Protein AF-A0A2D6CZU5-F1 (afdb_monomer)

Secondary structure (DSSP, 8-state):
------------------------TT---PPPPEEEEEE-SEEETT---EEEEEEE---TT-EEEETTEEE--BS--SSEEEEEPPP--SEEEEEEEEETTTEE-SS-EEEEEEP-PPP-EEEEES-SS------TT-SS-------EEEEEESS-EEEEEEEEEEEE-TT-SSS--EEEPPEEEEEETTEEEEEESS---SSEEEEEEEEEEETTS-BPPPEEEEEEEPPPP--SEEEPPTT--HHHHHTSTTTTS-GGGHHHHHHHTTTSTT--SSSPPTT-EEE-----

Mean predicted aligned error: 14.48 Å

Sequence (292 aa):
MEDRSMLTTGRQLGLGALLTCAILVGAGCNPTPIVENMTPTQGTEDGGTSIQITGQKFKVGATVQFGGQSLTPTNVTKTSMSIVSPAGAVGSVQVTVENPKQKRAEKQMSFTYLDTTAPTVSSVSPSDGHVYAQGAGYEDAIATGLTQITAKFSEPLASATVAVSSASLPDAITGGYSGSVNGATTVSGDTVTFTASEVFASARSYTVSVEGVDVAGNRSAAKTTSFSVGTPKRLHRYVVQEGDTLQSIAARPDTYEDAEAWKKILLVNQDYNEINRDAPQAGLGLWLHWDE

Structure (mmCIF, N/CA/C/O backbone):
data_AF-A0A2D6CZU5-F1
#
_entry.id   AF-A0A2D6CZU5-F1
#
loop_
_atom_site.group_PDB
_atom_site.id
_atom_site.type_symbol
_atom_site.label_atom_id
_atom_site.label_alt_id
_atom_site.label_comp_id
_atom_site.label_asym_id
_atom_site.label_entity_id
_atom_site.label_seq_id
_atom_site.pdbx_PDB_ins_code
_atom_site.Cartn_x
_atom_site.Cartn_y
_atom_site.Cartn_z
_atom_site.occupancy
_atom_site.B_iso_or_equiv
_atom_site.auth_seq_id
_atom_site.auth_comp_id
_atom_site.auth_asym_id
_atom_site.auth_atom_id
_atom_site.pdbx_PDB_model_num
ATOM 1 N N . MET A 1 1 ? -86.325 6.145 30.824 1.00 39.22 1 MET A N 1
ATOM 2 C CA . MET A 1 1 ? -85.454 4.975 31.020 1.00 39.22 1 MET A CA 1
ATOM 3 C C . MET A 1 1 ? -84.178 5.302 30.298 1.00 39.22 1 MET A C 1
ATOM 5 O O . MET A 1 1 ? -84.214 5.362 29.082 1.00 39.22 1 MET A O 1
ATOM 9 N N . GLU A 1 2 ? -83.061 5.677 30.877 1.00 39.59 2 GLU A N 1
ATOM 10 C CA . GLU A 1 2 ? -82.478 5.924 32.203 1.00 39.59 2 GLU A CA 1
ATOM 11 C C . GLU A 1 2 ? -81.116 6.521 31.788 1.00 39.59 2 GLU A C 1
ATOM 13 O O . GLU A 1 2 ? -80.604 6.211 30.717 1.00 39.59 2 GLU A O 1
ATOM 18 N N . ASP A 1 3 ? -80.423 7.372 32.502 1.00 37.78 3 ASP A N 1
ATOM 19 C CA . ASP A 1 3 ? -80.740 8.293 33.559 1.00 37.78 3 ASP A CA 1
ATOM 20 C C . ASP A 1 3 ? -79.663 9.385 33.412 1.00 37.78 3 ASP A C 1
ATOM 22 O O . ASP A 1 3 ? -78.586 9.184 32.849 1.00 37.78 3 ASP A O 1
ATOM 26 N N . ARG A 1 4 ? -80.056 10.560 33.867 1.00 38.69 4 ARG A N 1
ATOM 27 C CA . ARG A 1 4 ? -79.315 11.747 34.296 1.00 38.69 4 ARG A CA 1
ATOM 28 C C . ARG A 1 4 ? -77.842 11.476 34.675 1.00 38.69 4 ARG A C 1
ATOM 30 O O . ARG A 1 4 ? -77.503 10.424 35.181 1.00 38.69 4 ARG A O 1
ATOM 37 N N . SER A 1 5 ? 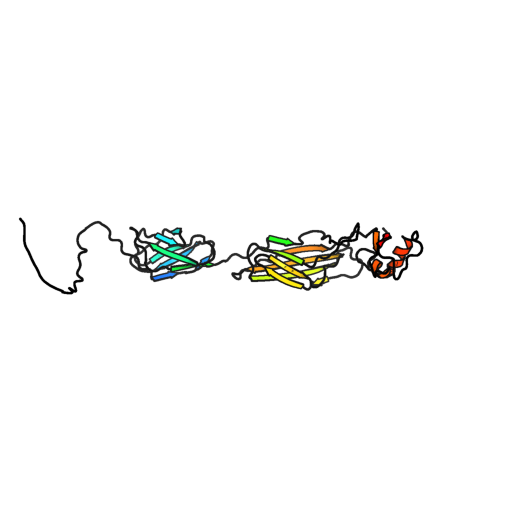-76.898 12.408 34.610 1.00 37.56 5 SER A N 1
ATOM 38 C CA . SER A 1 5 ? -76.964 13.864 34.642 1.00 37.56 5 SER A CA 1
ATOM 39 C C . SER A 1 5 ? -75.521 14.377 34.584 1.00 37.56 5 SER A C 1
ATOM 41 O O . SER A 1 5 ? -74.634 13.755 35.158 1.00 37.56 5 SER A O 1
ATOM 43 N N . MET A 1 6 ? -75.343 15.508 33.896 1.00 36.34 6 MET A N 1
ATOM 44 C CA . MET A 1 6 ? -74.744 16.772 34.371 1.00 36.34 6 MET A CA 1
ATOM 45 C C . MET A 1 6 ? -73.666 16.715 35.475 1.00 36.34 6 MET A C 1
ATOM 47 O O . MET A 1 6 ? -73.819 16.007 36.457 1.00 36.34 6 MET A O 1
ATOM 51 N N . LEU A 1 7 ? -72.632 17.553 35.532 1.00 34.12 7 LEU A N 1
ATOM 52 C CA . LEU A 1 7 ? -72.147 18.717 34.785 1.00 34.12 7 LEU A CA 1
ATOM 53 C C . LEU A 1 7 ? -70.779 19.056 35.438 1.00 34.12 7 LEU A C 1
ATOM 55 O O . LEU A 1 7 ? -70.558 18.716 36.598 1.00 34.12 7 LEU A O 1
ATOM 59 N N . THR A 1 8 ? -69.987 19.897 34.767 1.00 34.19 8 THR A N 1
ATOM 60 C CA . THR A 1 8 ? -69.228 21.005 35.399 1.00 34.19 8 THR A CA 1
ATOM 61 C C . THR A 1 8 ? -67.845 20.736 36.021 1.00 34.19 8 THR A C 1
ATOM 63 O O . THR A 1 8 ? -67.720 20.166 37.096 1.00 34.19 8 THR A O 1
ATOM 66 N N . THR A 1 9 ? -66.855 21.387 35.377 1.00 32.66 9 THR A N 1
ATOM 67 C CA . THR A 1 9 ? -65.691 22.095 35.970 1.00 32.66 9 THR A CA 1
ATOM 68 C C . THR A 1 9 ? -64.586 21.212 36.552 1.00 32.66 9 THR A C 1
ATOM 70 O O . THR A 1 9 ? -64.830 20.182 37.143 1.00 32.66 9 THR A O 1
ATOM 73 N N . GLY A 1 10 ? -63.299 21.515 36.461 1.00 32.22 10 GLY A N 1
ATOM 74 C CA . GLY A 1 10 ? -62.561 22.668 35.987 1.00 32.22 10 GLY A CA 1
ATOM 75 C C . GLY A 1 10 ? -61.082 22.407 36.280 1.00 32.22 10 GLY A C 1
ATOM 76 O O . GLY A 1 10 ? -60.712 21.586 37.112 1.00 32.22 10 GLY A O 1
ATOM 77 N N . ARG A 1 11 ? -60.248 23.108 35.531 1.00 47.38 11 ARG A N 1
ATOM 78 C CA . ARG A 1 11 ? -58.785 23.155 35.549 1.00 47.38 11 ARG A CA 1
ATOM 79 C C . ARG A 1 11 ? -58.171 23.202 36.964 1.00 47.38 11 ARG A C 1
ATOM 81 O O . ARG A 1 11 ? -58.418 24.160 37.688 1.00 47.38 11 ARG A O 1
ATOM 88 N N . GLN A 1 12 ? -57.251 22.288 37.287 1.00 32.03 12 GLN A N 1
ATOM 89 C CA . GLN A 1 12 ? -56.160 22.579 38.228 1.00 32.03 12 GLN A CA 1
ATOM 90 C C . GLN A 1 12 ? -54.911 21.734 37.936 1.00 32.03 12 GLN A C 1
ATOM 92 O O . GLN A 1 12 ? -54.931 20.508 37.959 1.00 32.03 12 GLN A O 1
ATOM 97 N N . LEU A 1 13 ? -53.818 22.441 37.639 1.00 42.91 13 LEU A N 1
ATOM 98 C CA . LEU A 1 13 ? -52.449 21.937 37.653 1.00 42.91 13 LEU A CA 1
ATOM 99 C C . LEU A 1 13 ? -52.103 21.516 39.088 1.00 42.91 13 LEU A C 1
ATOM 101 O O . LEU A 1 13 ? -52.065 22.361 39.979 1.00 42.91 13 LEU A O 1
ATOM 105 N N . GLY A 1 14 ? -51.849 20.225 39.296 1.00 32.62 14 GLY A N 1
ATOM 106 C CA . GLY A 1 14 ? -51.341 19.670 40.548 1.00 32.62 14 GLY A CA 1
ATOM 107 C C . GLY A 1 14 ? -49.882 19.262 40.397 1.00 32.62 14 GLY A C 1
ATOM 108 O O . GLY A 1 14 ? -49.573 18.211 39.843 1.00 32.62 14 GLY A O 1
ATOM 109 N N . LEU A 1 15 ? -48.991 20.117 40.889 1.00 43.50 15 LEU A N 1
ATOM 110 C CA . LEU A 1 15 ? -47.585 19.834 41.150 1.00 43.50 15 LEU A CA 1
ATOM 111 C C . LEU A 1 15 ? -47.519 18.707 42.203 1.00 43.50 15 LEU A C 1
ATOM 113 O O . LEU A 1 15 ? -47.914 18.915 43.346 1.00 43.50 15 LEU A O 1
ATOM 117 N N . GLY A 1 16 ? -47.080 17.507 41.818 1.00 31.22 16 GLY A N 1
ATOM 118 C CA . GLY A 1 16 ? -47.143 16.325 42.685 1.00 31.22 16 GLY A CA 1
ATOM 119 C C . GLY A 1 16 ? -46.117 15.257 42.327 1.00 31.22 16 GLY A C 1
ATOM 120 O O . GLY A 1 16 ? -46.466 14.108 42.082 1.00 31.22 16 GLY A O 1
ATOM 121 N N . ALA A 1 17 ? -44.839 15.632 42.283 1.00 47.88 17 ALA A N 1
ATOM 122 C CA . ALA A 1 17 ? -43.756 14.667 42.404 1.00 47.88 17 ALA A CA 1
ATOM 123 C C . ALA A 1 17 ? -43.746 14.133 43.843 1.00 47.88 17 ALA A C 1
ATOM 125 O O . ALA A 1 17 ? -43.273 14.825 44.735 1.00 47.88 17 ALA A O 1
ATOM 126 N N . LEU A 1 18 ? -44.271 12.928 44.078 1.00 37.78 18 LEU A N 1
ATOM 127 C CA . LEU A 1 18 ? -43.969 12.127 45.269 1.00 37.78 18 LEU A CA 1
ATOM 128 C C . LEU A 1 18 ? -44.327 10.654 45.023 1.00 37.78 18 LEU A C 1
ATOM 130 O O . LEU A 1 18 ? -45.461 10.214 45.150 1.00 37.78 18 LEU A O 1
ATOM 134 N N . LEU A 1 19 ? -43.287 9.909 44.652 1.00 50.25 19 LEU A N 1
ATOM 135 C CA . LEU A 1 19 ? -42.924 8.643 45.281 1.00 50.25 19 LEU A CA 1
ATOM 136 C C . LEU A 1 19 ? -44.039 7.590 45.451 1.00 50.25 19 LEU A C 1
ATOM 138 O O . LEU A 1 19 ? -44.598 7.415 46.527 1.00 50.25 19 LEU A O 1
ATOM 142 N N . THR A 1 20 ? -44.222 6.751 44.433 1.00 43.06 20 THR A N 1
ATOM 143 C CA . THR A 1 20 ? -44.680 5.365 44.630 1.00 43.06 20 THR A CA 1
ATOM 144 C C . THR A 1 20 ? -43.774 4.409 43.862 1.00 43.06 20 THR A C 1
ATOM 146 O O . THR A 1 20 ? -44.115 3.839 42.835 1.00 43.06 20 THR A O 1
ATOM 149 N N . CYS A 1 21 ? -42.565 4.231 44.388 1.00 43.16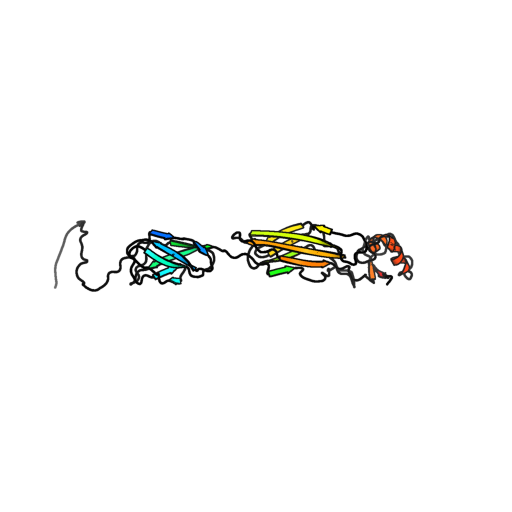 21 CYS A N 1
ATOM 150 C CA . CYS A 1 21 ? -41.808 3.005 44.163 1.00 43.16 21 CYS A CA 1
ATOM 151 C C . CYS A 1 21 ? -41.371 2.483 45.531 1.00 43.16 21 CYS A C 1
ATOM 153 O O . CYS A 1 21 ? -40.215 2.589 45.930 1.00 43.16 21 CYS A O 1
ATOM 155 N N . ALA A 1 22 ? -42.347 1.996 46.291 1.00 48.59 22 ALA A N 1
ATOM 156 C CA . ALA A 1 22 ? -42.106 1.217 47.488 1.00 48.59 22 ALA A CA 1
ATOM 157 C C . ALA A 1 22 ? -43.038 0.006 47.463 1.00 48.59 22 ALA A C 1
ATOM 159 O O . ALA A 1 22 ? -44.231 0.141 47.208 1.00 48.59 22 ALA A O 1
ATOM 160 N N . ILE A 1 23 ? -42.452 -1.144 47.802 1.00 49.91 23 ILE A N 1
ATOM 161 C CA . ILE A 1 23 ? -43.062 -2.466 47.995 1.00 49.91 23 ILE A CA 1
ATOM 162 C C . ILE A 1 23 ? -43.113 -3.344 46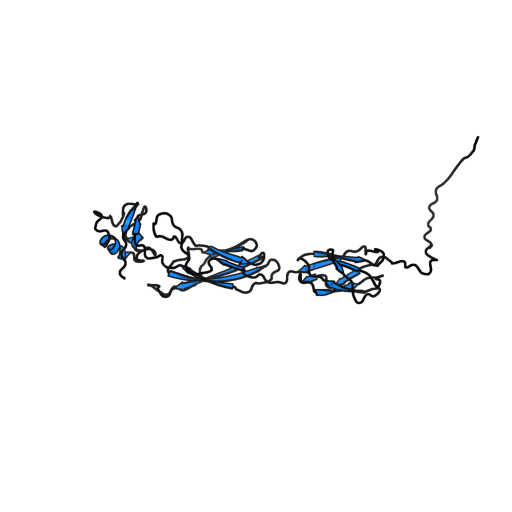.729 1.00 49.91 23 ILE A C 1
ATOM 164 O O . ILE A 1 23 ? -44.165 -3.693 46.209 1.00 49.91 23 ILE A O 1
ATOM 168 N N . LEU A 1 24 ? -41.932 -3.814 46.314 1.00 42.34 24 LEU A N 1
ATOM 169 C CA . LEU A 1 24 ? -41.748 -5.240 46.027 1.00 42.34 24 LEU A CA 1
ATOM 170 C C . LEU A 1 24 ? -40.345 -5.656 46.491 1.00 42.34 24 LEU A C 1
ATOM 172 O O . LEU A 1 24 ? -39.332 -5.386 45.844 1.00 42.34 24 LEU A O 1
ATOM 176 N N . VAL A 1 25 ? -40.283 -6.276 47.665 1.00 50.31 25 VAL A N 1
ATOM 177 C CA . VAL A 1 25 ? -39.074 -6.910 48.191 1.00 50.31 25 VAL A CA 1
ATOM 178 C C . VAL A 1 25 ? -38.788 -8.116 47.288 1.00 50.31 25 VAL A C 1
ATOM 180 O O . VAL A 1 25 ? -39.522 -9.095 47.330 1.00 50.31 25 VAL A O 1
ATOM 183 N N . GLY A 1 26 ? -37.778 -8.019 46.412 1.00 47.56 26 GLY A N 1
ATOM 184 C CA . GLY A 1 26 ? -37.255 -9.169 45.656 1.00 47.56 26 GLY A CA 1
ATOM 185 C C . GLY A 1 26 ? -37.239 -9.090 44.122 1.00 47.56 26 GLY A C 1
ATOM 186 O O . GLY A 1 26 ? -36.676 -9.988 43.504 1.00 47.56 26 GLY A O 1
ATOM 187 N N . ALA A 1 27 ? -37.760 -8.038 43.474 1.00 49.91 27 ALA A N 1
ATOM 188 C CA . ALA A 1 27 ? -37.693 -7.901 42.009 1.00 49.91 27 ALA A CA 1
ATOM 189 C C . ALA A 1 27 ? -36.836 -6.700 41.579 1.00 49.91 27 ALA A C 1
ATOM 191 O O . ALA A 1 27 ? -37.231 -5.542 41.678 1.00 49.91 27 ALA A O 1
ATOM 192 N N . GLY A 1 28 ? -35.637 -6.998 41.073 1.00 58.97 28 GLY A N 1
ATOM 193 C CA . GLY A 1 28 ? -34.620 -6.025 40.686 1.00 58.97 28 GLY A CA 1
ATOM 194 C C . GLY A 1 28 ? -35.071 -4.967 39.675 1.00 58.97 28 GLY A C 1
ATOM 195 O O . GLY A 1 28 ? -35.198 -5.250 38.480 1.00 58.97 28 GLY A O 1
ATOM 196 N N . CYS A 1 29 ? -35.209 -3.727 40.139 1.00 61.91 29 CYS A N 1
ATOM 197 C CA . CYS A 1 29 ? -35.132 -2.551 39.282 1.00 61.91 29 CYS A CA 1
ATOM 198 C C . CYS A 1 29 ? -33.673 -2.383 38.842 1.00 61.91 29 CYS A C 1
ATOM 200 O O . CYS A 1 29 ? -32.787 -2.144 39.668 1.00 61.91 29 CYS A O 1
ATOM 202 N N . ASN A 1 30 ? -33.412 -2.563 37.547 1.00 77.38 30 ASN A N 1
ATOM 203 C CA . ASN A 1 30 ? -32.112 -2.247 36.985 1.00 77.38 30 ASN A CA 1
ATOM 204 C C . ASN A 1 30 ? -32.136 -0.795 36.488 1.00 77.38 30 ASN A C 1
ATOM 206 O O . ASN A 1 30 ? -32.960 -0.487 35.623 1.00 77.38 30 ASN A O 1
ATOM 210 N N . PRO A 1 31 ? -31.327 0.119 37.049 1.00 89.56 31 PRO A N 1
ATOM 211 C CA . PRO A 1 31 ? -31.267 1.483 36.548 1.00 89.56 31 PRO A CA 1
ATOM 212 C C . PRO A 1 31 ? -30.626 1.542 35.158 1.00 89.56 31 PRO A C 1
ATOM 214 O O . PRO A 1 31 ? -29.758 0.732 34.823 1.00 89.56 31 PRO A O 1
ATOM 217 N N . THR A 1 32 ? -31.000 2.560 34.385 1.00 93.38 32 THR A N 1
ATOM 218 C CA . THR A 1 32 ? -30.254 2.953 33.186 1.00 93.38 32 THR A CA 1
ATOM 219 C C . THR A 1 32 ? -28.818 3.325 33.581 1.00 93.38 32 THR A C 1
ATOM 221 O O . THR A 1 32 ? -28.646 4.138 34.501 1.00 93.38 32 THR A O 1
ATOM 224 N N . PRO A 1 33 ? -27.791 2.719 32.958 1.00 96.19 33 PRO A N 1
ATOM 225 C CA . PRO A 1 33 ? -26.403 3.068 33.215 1.00 96.19 33 PRO A CA 1
ATOM 226 C C . PRO A 1 33 ? -26.104 4.462 32.658 1.00 96.19 33 PRO A C 1
ATOM 228 O O . PRO A 1 33 ? -26.622 4.848 31.611 1.00 96.19 33 PRO A O 1
ATOM 231 N N . ILE A 1 34 ? -25.255 5.212 33.356 1.00 96.25 34 ILE A N 1
ATOM 232 C CA . ILE A 1 34 ? -24.749 6.507 32.894 1.00 96.25 34 ILE A CA 1
ATOM 233 C C . ILE A 1 34 ? -23.293 6.296 32.527 1.00 96.25 34 ILE A C 1
ATOM 235 O O . ILE A 1 34 ? -22.525 5.789 33.339 1.00 96.25 34 ILE A O 1
ATOM 239 N N . VAL A 1 35 ? -22.923 6.670 31.310 1.00 97.31 35 VAL A N 1
ATOM 240 C CA . VAL A 1 35 ? -21.552 6.558 30.824 1.00 97.31 35 VAL A CA 1
ATOM 241 C C . VAL A 1 35 ? -20.952 7.951 30.745 1.00 97.31 35 VAL A C 1
ATOM 243 O O . VAL A 1 35 ? -21.561 8.859 30.182 1.00 97.31 35 VAL A O 1
ATOM 246 N N . GLU A 1 36 ? -19.766 8.124 31.313 1.00 97.06 36 GLU A N 1
ATOM 247 C CA . GLU A 1 36 ? -19.085 9.416 31.372 1.00 97.06 36 GLU A CA 1
ATOM 248 C C . GLU A 1 36 ? -17.904 9.435 30.408 1.00 97.06 36 GLU A C 1
ATOM 250 O O . GLU A 1 36 ? -17.845 10.317 29.545 1.00 97.06 36 GLU A O 1
ATOM 255 N N . ASN A 1 37 ? -17.025 8.432 30.498 1.00 97.56 37 ASN A N 1
ATOM 256 C CA . ASN A 1 37 ? -15.792 8.376 29.724 1.00 97.56 37 ASN A CA 1
ATOM 257 C C . ASN A 1 37 ? -15.391 6.943 29.329 1.00 97.56 37 ASN A C 1
ATOM 259 O O . ASN A 1 37 ? -15.805 5.968 29.959 1.00 97.56 37 ASN A O 1
ATOM 263 N N . MET A 1 38 ? -14.551 6.842 28.298 1.00 98.25 38 MET A N 1
ATOM 264 C CA . MET A 1 38 ? -13.903 5.615 27.842 1.00 98.25 38 MET A CA 1
ATOM 265 C C . MET A 1 38 ? -12.462 5.921 27.460 1.00 98.25 38 MET A C 1
ATOM 267 O O . MET A 1 38 ? -12.223 6.837 26.679 1.00 98.25 38 MET A O 1
ATOM 271 N N . THR A 1 39 ? -11.517 5.153 27.996 1.00 97.81 39 THR A N 1
ATOM 272 C CA . THR A 1 39 ? -10.093 5.358 27.724 1.00 97.81 39 THR A CA 1
ATOM 273 C C . THR A 1 39 ? -9.375 4.014 27.565 1.00 97.81 39 THR A C 1
ATOM 275 O O . THR A 1 39 ? -9.546 3.150 28.429 1.00 97.81 39 THR A O 1
ATOM 278 N N . PRO A 1 40 ? -8.542 3.835 26.523 1.00 98.12 40 PRO A N 1
ATOM 279 C CA . PRO A 1 40 ? -8.376 4.726 25.367 1.00 98.12 40 PRO A CA 1
ATOM 280 C C . PRO A 1 40 ? -9.615 4.730 24.447 1.00 98.12 40 PRO A C 1
ATOM 282 O O . PRO A 1 40 ? -10.444 3.823 24.497 1.00 98.12 40 PRO A O 1
ATOM 285 N N . THR A 1 41 ? -9.743 5.758 23.601 1.00 98.12 41 THR A N 1
ATOM 286 C CA . THR A 1 41 ? -10.799 5.869 22.568 1.00 98.12 41 THR A CA 1
ATOM 287 C C . THR A 1 41 ? -10.344 5.384 21.190 1.00 98.12 41 THR A C 1
ATOM 289 O O . THR A 1 41 ? -11.050 5.569 20.202 1.00 98.12 41 THR A O 1
ATOM 292 N N . GLN A 1 42 ? -9.153 4.801 21.104 1.00 97.75 42 GLN A N 1
ATOM 293 C CA . GLN A 1 42 ? -8.576 4.281 19.872 1.00 97.75 42 GLN A CA 1
ATOM 294 C C . GLN A 1 42 ? -7.661 3.095 20.172 1.00 97.75 42 GLN A C 1
ATOM 296 O O . GLN A 1 42 ? -7.168 2.963 21.296 1.00 97.75 42 GLN A O 1
ATOM 301 N N . GLY A 1 43 ? -7.425 2.265 19.164 1.00 97.06 43 GLY A N 1
ATOM 302 C CA . GLY A 1 43 ? -6.542 1.107 19.237 1.00 97.06 43 GLY A CA 1
ATOM 303 C C . GLY A 1 43 ? -6.379 0.444 17.876 1.00 97.06 43 GLY A C 1
ATOM 304 O O . GLY A 1 43 ? -6.924 0.932 16.890 1.00 97.06 43 GLY A O 1
ATOM 305 N N . THR A 1 44 ? -5.617 -0.641 17.828 1.00 96.62 44 THR A N 1
ATOM 306 C CA . THR A 1 44 ? -5.307 -1.360 16.585 1.00 96.62 44 THR A CA 1
ATOM 307 C C . THR A 1 44 ? -6.531 -2.101 16.053 1.00 96.62 44 THR A C 1
ATOM 309 O O . THR A 1 44 ? -7.340 -2.622 16.827 1.00 96.62 44 THR A O 1
ATOM 312 N N . GLU A 1 45 ? -6.655 -2.157 14.733 1.00 95.75 45 GLU A N 1
ATOM 313 C CA . GLU A 1 45 ? -7.589 -2.970 13.949 1.00 95.75 45 GLU A CA 1
ATOM 314 C C . GLU A 1 45 ? -7.571 -4.464 14.329 1.00 95.75 45 GLU A C 1
ATOM 316 O O . GLU A 1 45 ? -8.619 -5.113 14.357 1.00 95.75 45 GLU A O 1
ATOM 321 N N . ASP A 1 46 ? -6.419 -4.986 14.763 1.00 95.56 46 ASP A N 1
ATOM 322 C CA . ASP A 1 46 ? -6.272 -6.355 15.286 1.00 95.56 46 ASP A CA 1
ATOM 323 C C . ASP A 1 46 ? -7.011 -6.590 16.621 1.00 95.56 46 ASP A C 1
ATOM 325 O O . ASP A 1 46 ? -7.209 -7.730 17.057 1.00 95.56 46 ASP A O 1
ATOM 329 N N . GLY A 1 47 ? -7.455 -5.522 17.288 1.00 96.31 47 GLY A N 1
ATOM 330 C CA . GLY A 1 47 ? -8.101 -5.585 18.591 1.00 96.31 47 GLY A CA 1
ATOM 331 C C . GLY A 1 47 ? -7.115 -5.803 19.741 1.00 96.31 47 GLY A C 1
ATOM 332 O O . GLY A 1 47 ? -5.943 -5.455 19.679 1.00 96.31 47 GLY A O 1
ATOM 333 N N . GLY A 1 48 ? -7.609 -6.318 20.869 1.00 97.25 48 GLY A N 1
ATOM 334 C CA . GLY A 1 48 ? -6.784 -6.555 22.061 1.00 97.25 48 GLY A CA 1
ATOM 335 C C . GLY A 1 48 ? -6.516 -5.320 22.934 1.00 97.25 48 GLY A C 1
ATOM 336 O O . GLY A 1 48 ? -5.939 -5.448 24.014 1.00 97.25 48 GLY A O 1
ATOM 337 N N . THR A 1 49 ? -6.982 -4.133 22.539 1.00 98.00 49 THR A N 1
ATOM 338 C CA . THR A 1 49 ? -6.866 -2.910 23.346 1.00 98.00 49 THR A CA 1
ATOM 339 C C . THR A 1 49 ? -7.690 -3.034 24.630 1.00 98.00 49 THR A C 1
ATOM 341 O O . THR A 1 49 ? -8.910 -3.206 24.587 1.00 98.00 49 THR A O 1
ATOM 344 N N . SER A 1 50 ? -7.026 -2.932 25.785 1.00 98.12 50 SER A N 1
ATOM 345 C CA . SER A 1 50 ? -7.683 -2.888 27.096 1.00 98.12 50 SER A CA 1
ATOM 346 C C . SER A 1 50 ? -8.286 -1.506 27.328 1.00 98.12 50 SER A C 1
ATOM 348 O O . SER A 1 50 ? -7.571 -0.504 27.346 1.00 98.12 50 SER A O 1
ATOM 350 N N . ILE A 1 51 ? -9.606 -1.453 27.491 1.00 98.56 51 ILE A N 1
ATOM 351 C CA . ILE A 1 51 ? -10.387 -0.221 27.578 1.00 98.56 51 ILE A CA 1
ATOM 352 C C . ILE A 1 51 ? -11.094 -0.167 28.927 1.00 98.56 51 ILE A C 1
ATOM 354 O O . ILE A 1 51 ? -11.785 -1.106 29.329 1.00 98.56 51 ILE A O 1
ATOM 358 N N . GLN A 1 52 ? -10.972 0.968 29.611 1.00 98.38 52 GLN A N 1
ATOM 359 C CA . GLN A 1 52 ? -11.724 1.270 30.819 1.00 98.38 52 GLN A CA 1
ATOM 360 C C . GLN A 1 52 ? -12.879 2.215 30.500 1.00 98.38 52 GLN A C 1
ATOM 362 O O . GLN A 1 52 ? -12.679 3.298 29.951 1.00 98.38 52 GLN A O 1
ATOM 367 N N . ILE A 1 53 ? -14.088 1.819 30.893 1.00 98.38 53 ILE A N 1
ATOM 368 C CA . ILE A 1 53 ? -15.283 2.660 30.831 1.00 98.38 53 ILE A CA 1
ATOM 369 C C . ILE A 1 53 ? -15.610 3.114 32.250 1.00 98.38 53 ILE A C 1
ATOM 371 O O . ILE A 1 53 ? -15.685 2.291 33.169 1.00 98.38 53 ILE A O 1
ATOM 375 N N . THR A 1 54 ? -15.822 4.415 32.433 1.00 98.38 54 THR A N 1
ATOM 376 C CA . THR A 1 54 ? -16.238 5.006 33.708 1.00 98.38 54 THR A CA 1
ATOM 377 C C . THR A 1 54 ? -17.610 5.656 33.599 1.00 98.38 54 THR A C 1
ATOM 379 O O . THR A 1 54 ? -18.047 6.107 32.535 1.00 98.38 54 THR A O 1
ATOM 382 N N . GLY A 1 55 ? -18.321 5.673 34.721 1.00 97.31 55 GLY A N 1
ATOM 383 C CA . GLY A 1 55 ? -19.652 6.247 34.797 1.00 97.31 55 GLY A CA 1
ATOM 384 C C . GLY A 1 55 ? -20.353 5.899 36.099 1.00 97.31 55 GLY A C 1
ATOM 385 O O . GLY A 1 55 ? -19.738 5.854 37.162 1.00 97.31 55 GLY A O 1
ATOM 386 N N . GLN A 1 56 ? -21.657 5.651 36.025 1.00 96.56 56 GLN A N 1
ATOM 387 C CA . GLN A 1 56 ? -22.493 5.393 37.190 1.00 96.56 56 GLN A CA 1
ATOM 388 C C . GLN A 1 56 ? -23.539 4.316 36.909 1.00 96.56 56 GLN A C 1
ATOM 390 O O . GLN A 1 56 ? -24.008 4.125 35.786 1.00 96.56 56 GLN A O 1
ATOM 395 N N . LYS A 1 57 ? -23.990 3.671 37.990 1.00 95.50 57 LYS A N 1
ATOM 396 C CA . LYS A 1 57 ? -25.103 2.708 38.001 1.00 95.50 57 LYS A CA 1
ATOM 397 C C . LYS A 1 57 ? -24.861 1.458 37.145 1.00 95.50 57 LYS A C 1
ATOM 399 O O . LYS A 1 57 ? -25.819 0.774 36.790 1.00 95.50 57 LYS A O 1
ATOM 404 N N . PHE A 1 58 ? -23.608 1.112 36.870 1.00 96.25 58 PHE A N 1
ATOM 405 C CA . PHE A 1 58 ? -23.262 -0.159 36.236 1.00 96.25 58 PHE A CA 1
ATOM 406 C C . PHE A 1 58 ? -23.624 -1.344 37.141 1.00 96.25 58 PHE A C 1
ATOM 408 O O . PHE A 1 58 ? -23.594 -1.248 38.376 1.00 96.25 58 PHE A O 1
ATOM 415 N N . LYS A 1 59 ? -24.014 -2.463 36.525 1.00 95.19 59 LYS A N 1
ATOM 416 C CA . LYS A 1 59 ? -24.386 -3.699 37.221 1.00 95.19 59 LYS A CA 1
ATOM 417 C C . LYS A 1 59 ? -23.579 -4.882 36.719 1.00 95.19 59 LYS A C 1
ATOM 419 O O . LYS A 1 59 ? -23.283 -4.982 35.536 1.00 95.19 59 LYS A O 1
ATOM 424 N N . VAL A 1 60 ? -23.307 -5.821 37.622 1.00 93.50 60 VAL A N 1
ATOM 425 C CA . VAL A 1 60 ? -22.802 -7.149 37.252 1.00 93.50 60 VAL A CA 1
ATOM 426 C C . VAL A 1 60 ? -23.769 -7.785 36.246 1.00 93.50 60 VAL A C 1
ATOM 428 O O . VAL A 1 60 ? -24.986 -7.710 36.427 1.00 93.50 60 VAL A O 1
ATOM 431 N N . GLY A 1 61 ? -23.220 -8.365 35.178 1.00 92.88 61 GLY A N 1
ATOM 432 C CA . GLY A 1 61 ? -23.988 -8.866 34.035 1.00 92.88 61 GLY A CA 1
ATOM 433 C C . GLY A 1 61 ? -24.339 -7.804 32.987 1.00 92.88 61 GLY A C 1
ATOM 434 O O . GLY A 1 61 ? -25.120 -8.098 32.087 1.00 92.88 61 GLY A O 1
ATOM 435 N N . ALA A 1 62 ? -23.812 -6.578 33.097 1.00 95.75 62 ALA A N 1
ATOM 436 C CA . ALA A 1 62 ? -23.851 -5.617 31.998 1.00 95.75 62 ALA A CA 1
ATOM 437 C C . ALA A 1 62 ? -23.113 -6.158 30.767 1.00 95.75 62 ALA A C 1
ATOM 439 O O . ALA A 1 62 ? -22.151 -6.913 30.896 1.00 95.75 62 ALA A O 1
ATOM 440 N N . THR A 1 63 ? -23.550 -5.735 29.589 1.00 97.31 63 THR A N 1
ATOM 441 C CA . THR A 1 63 ? -22.909 -6.001 28.303 1.00 97.31 63 THR A CA 1
ATOM 442 C C . THR A 1 63 ? -22.495 -4.687 27.653 1.00 97.31 63 THR A C 1
ATOM 444 O O . THR A 1 63 ? -23.037 -3.617 27.951 1.00 97.31 63 THR A O 1
ATOM 447 N N . VAL A 1 64 ? -21.508 -4.751 26.764 1.00 97.75 64 VAL A N 1
ATOM 448 C CA . VAL A 1 64 ? -21.108 -3.611 25.937 1.00 97.75 64 VAL A CA 1
ATOM 449 C C . VAL A 1 64 ? -21.309 -3.977 24.480 1.00 97.75 64 VAL A C 1
ATOM 451 O O . VAL A 1 64 ? -20.696 -4.913 23.983 1.00 97.75 64 VAL A O 1
ATOM 454 N N . GLN A 1 65 ? -22.156 -3.220 23.791 1.00 97.31 65 GLN A N 1
ATOM 455 C CA . GLN A 1 65 ? -22.289 -3.311 22.344 1.00 97.31 65 GLN A CA 1
ATOM 456 C C . GLN A 1 65 ? -21.187 -2.465 21.709 1.00 97.31 65 GLN A C 1
ATOM 458 O O . GLN A 1 65 ? -21.174 -1.250 21.893 1.00 97.31 65 GLN A O 1
ATOM 463 N N . PHE A 1 66 ? -20.277 -3.107 20.986 1.00 97.75 66 PHE A N 1
ATOM 464 C CA . PHE A 1 66 ? -19.072 -2.530 20.403 1.00 97.75 66 PHE A CA 1
ATOM 465 C C . PHE A 1 66 ? -19.074 -2.784 18.894 1.00 97.75 66 PHE A C 1
ATOM 467 O O . PHE A 1 66 ? -18.833 -3.904 18.449 1.00 97.75 66 PHE A O 1
ATOM 474 N N . GLY A 1 67 ? -19.439 -1.779 18.096 1.00 94.44 67 GLY A N 1
ATOM 475 C CA . GLY A 1 67 ? -19.518 -1.922 16.636 1.00 94.44 67 GLY A CA 1
ATOM 476 C C . GLY A 1 67 ? -20.453 -3.043 16.161 1.00 94.44 67 GLY A C 1
ATOM 477 O O . GLY A 1 67 ? -20.213 -3.642 15.122 1.00 94.44 67 GLY A O 1
ATOM 478 N N . GLY A 1 68 ? -21.489 -3.368 16.942 1.00 92.12 68 GLY A N 1
ATOM 479 C CA . GLY A 1 68 ? -22.405 -4.484 16.675 1.00 92.12 68 GLY A CA 1
ATOM 480 C C . GLY A 1 68 ? -22.042 -5.802 17.372 1.00 92.12 68 GLY A C 1
ATOM 481 O O . GLY A 1 68 ? -22.910 -6.664 17.495 1.00 92.12 68 GLY A O 1
ATOM 482 N N . GLN A 1 69 ? -20.827 -5.947 17.910 1.00 96.12 69 GLN A N 1
ATOM 483 C CA . GLN A 1 69 ? -20.437 -7.109 18.714 1.00 96.12 69 GLN A CA 1
ATOM 484 C C . GLN A 1 69 ? -20.820 -6.922 20.186 1.00 96.12 69 GLN A C 1
ATOM 486 O O . GLN A 1 69 ? -20.665 -5.835 20.737 1.00 96.12 69 GLN A O 1
ATOM 491 N N . SER A 1 70 ? -21.325 -7.970 20.841 1.00 96.81 70 SER A N 1
ATOM 492 C CA . SER A 1 70 ? -21.635 -7.932 22.276 1.00 96.81 70 SER A CA 1
ATOM 493 C C . SER A 1 70 ? -20.448 -8.445 23.085 1.00 96.81 70 SER A C 1
ATOM 495 O O . SER A 1 70 ? -20.044 -9.597 22.939 1.00 96.81 70 SER A O 1
ATOM 497 N N . LEU A 1 71 ? -19.890 -7.593 23.939 1.00 97.75 71 LEU A N 1
ATOM 498 C CA . LEU A 1 71 ? -18.765 -7.907 24.811 1.00 97.75 71 LEU A CA 1
ATOM 499 C C . LEU A 1 71 ? -19.243 -8.090 26.250 1.00 97.75 71 LEU A C 1
ATOM 501 O O . LEU A 1 71 ? -20.115 -7.358 26.728 1.00 97.75 71 LEU A O 1
ATOM 505 N N . THR A 1 72 ? -18.618 -9.034 26.954 1.00 97.56 72 THR A N 1
ATOM 506 C CA . THR A 1 72 ? -18.796 -9.217 28.400 1.00 97.56 72 THR A CA 1
ATOM 507 C C . THR A 1 72 ? -17.680 -8.473 29.136 1.00 97.56 72 THR A C 1
ATOM 509 O O . THR A 1 72 ? -16.522 -8.880 29.031 1.00 97.56 72 THR A O 1
ATOM 512 N N . PRO A 1 73 ? -17.982 -7.390 29.870 1.00 97.25 73 PRO A N 1
ATOM 513 C CA . PRO A 1 73 ? -16.979 -6.641 30.608 1.00 97.25 73 PRO A CA 1
ATOM 514 C C . PRO A 1 73 ? -16.450 -7.417 31.813 1.00 97.25 73 PRO A C 1
ATOM 516 O O . PRO A 1 73 ? -17.167 -8.180 32.463 1.00 97.25 73 PRO A O 1
ATOM 519 N N . THR A 1 74 ? -15.196 -7.160 32.155 1.00 97.38 74 THR A N 1
ATOM 520 C CA . THR A 1 74 ? -14.535 -7.635 33.370 1.00 97.38 74 THR A CA 1
ATOM 521 C C . THR A 1 74 ? -14.459 -6.509 34.405 1.00 97.38 74 THR A C 1
ATOM 523 O O . THR A 1 74 ? -14.717 -5.341 34.103 1.00 97.38 74 THR A O 1
ATOM 526 N N . ASN A 1 75 ? -14.148 -6.854 35.659 1.00 95.75 75 ASN A N 1
ATOM 527 C CA . ASN A 1 75 ? -13.965 -5.889 36.756 1.00 95.75 75 ASN A CA 1
ATOM 528 C C . ASN A 1 75 ? -15.136 -4.900 36.936 1.00 95.75 75 ASN A C 1
ATOM 530 O O . ASN A 1 75 ? -14.937 -3.724 37.236 1.00 95.75 75 ASN A O 1
ATOM 534 N N . VAL A 1 76 ? -16.374 -5.370 36.741 1.00 97.25 76 VAL A N 1
ATOM 535 C CA . VAL A 1 76 ? -17.564 -4.513 36.798 1.00 97.25 76 VAL A CA 1
ATOM 536 C C . VAL A 1 76 ? -17.848 -4.075 38.233 1.00 97.25 76 VAL A C 1
ATOM 538 O O . VAL A 1 76 ? -18.250 -4.864 39.088 1.00 97.25 76 VAL A O 1
ATOM 541 N N . THR A 1 77 ? -17.702 -2.780 38.475 1.00 97.00 77 THR A N 1
ATOM 542 C CA . THR A 1 77 ? -18.134 -2.079 39.687 1.00 97.00 77 THR A CA 1
ATOM 543 C C . THR A 1 77 ? -19.310 -1.161 39.352 1.00 97.00 77 THR A C 1
ATOM 545 O O . THR A 1 77 ? -19.759 -1.111 38.214 1.00 97.00 77 THR A O 1
ATOM 548 N N . LYS A 1 78 ? -19.833 -0.401 40.323 1.00 96.06 78 LYS A N 1
ATOM 549 C CA . LYS A 1 78 ? -20.918 0.566 40.059 1.00 96.06 78 LYS A CA 1
ATOM 550 C C . LYS A 1 78 ? -20.486 1.746 39.181 1.00 96.06 78 LYS A C 1
ATOM 552 O O . LYS A 1 78 ? -21.366 2.421 38.644 1.00 96.06 78 LYS A O 1
ATOM 557 N N . THR A 1 79 ? -19.184 2.013 39.092 1.00 97.56 79 THR A N 1
ATOM 558 C CA . THR A 1 79 ? -18.628 3.223 38.468 1.00 97.56 79 THR A CA 1
ATOM 559 C C . THR A 1 79 ? -17.568 2.949 37.406 1.00 97.56 79 THR A C 1
ATOM 561 O O . THR A 1 79 ? -17.139 3.871 36.718 1.00 97.56 79 THR A O 1
ATOM 564 N N . SER A 1 80 ? -17.142 1.697 37.244 1.00 97.88 80 SER A N 1
ATOM 565 C CA . SER A 1 80 ? -16.150 1.312 36.246 1.00 97.88 80 SER A CA 1
ATOM 566 C C . SER A 1 80 ? -16.366 -0.115 35.756 1.00 97.88 80 SER A C 1
ATOM 568 O O . SER A 1 80 ? -16.850 -0.963 36.505 1.00 97.88 80 SER A O 1
ATOM 570 N N . MET A 1 81 ? -15.991 -0.368 34.509 1.00 98.38 81 MET A N 1
ATOM 571 C CA . MET A 1 81 ? -15.835 -1.700 33.936 1.00 98.38 81 MET A CA 1
ATOM 572 C C . MET A 1 81 ? -14.677 -1.703 32.940 1.00 98.38 81 MET A C 1
ATOM 574 O O . MET A 1 81 ? -14.328 -0.658 32.384 1.00 98.38 81 MET A O 1
ATOM 578 N N . SER A 1 82 ? -14.109 -2.879 32.702 1.00 98.31 82 SER A N 1
ATOM 579 C CA . SER A 1 82 ? -13.054 -3.095 31.716 1.00 98.31 82 SER A CA 1
ATOM 580 C C . SER A 1 82 ? -13.579 -3.945 30.567 1.00 98.31 82 SER A C 1
ATOM 582 O O . SER A 1 82 ? -14.312 -4.905 30.784 1.00 98.31 82 SER A O 1
ATOM 584 N N . ILE A 1 83 ? -13.191 -3.615 29.345 1.00 98.31 83 ILE A N 1
ATOM 585 C CA . ILE A 1 83 ? -13.422 -4.442 28.159 1.00 98.31 83 ILE A CA 1
ATOM 586 C C . ILE A 1 83 ? -12.113 -4.583 27.388 1.00 98.31 83 ILE A C 1
ATOM 588 O O . ILE A 1 83 ? -11.182 -3.805 27.579 1.00 98.31 83 ILE A O 1
ATOM 592 N N . VAL A 1 84 ? -12.063 -5.566 26.500 1.00 98.44 84 VAL A N 1
ATOM 593 C CA . VAL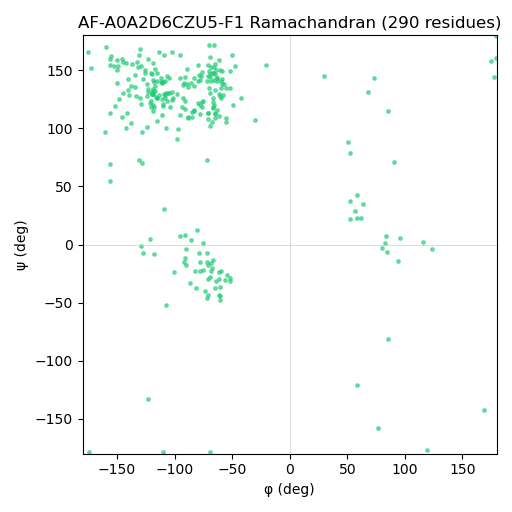 A 1 84 ? -11.003 -5.693 25.502 1.00 98.44 84 VAL A CA 1
ATOM 594 C C . VAL A 1 84 ? -11.661 -5.528 24.141 1.00 98.44 84 VAL A C 1
ATOM 596 O O . VAL A 1 84 ? -12.651 -6.207 23.864 1.00 98.44 84 VAL A O 1
ATOM 599 N N . SER A 1 85 ? -11.165 -4.599 23.323 1.00 98.00 85 SER A N 1
ATOM 600 C CA . SER A 1 85 ? -11.682 -4.407 21.965 1.00 98.00 85 SER A CA 1
ATOM 601 C C . SER A 1 85 ? -11.520 -5.698 21.152 1.00 98.00 85 SER A C 1
ATOM 603 O O . SER A 1 85 ? -10.426 -6.273 21.169 1.00 98.00 85 SER A O 1
ATOM 605 N N . PRO A 1 86 ? -12.536 -6.142 20.401 1.00 97.25 86 PRO A N 1
ATOM 606 C CA . PRO A 1 86 ? -12.361 -7.206 19.420 1.00 97.25 86 PRO A CA 1
ATOM 607 C C . PRO A 1 86 ? -11.529 -6.704 18.231 1.00 97.25 86 PRO A C 1
ATOM 609 O O . PRO A 1 86 ? -11.285 -5.502 18.119 1.00 97.25 86 PRO A O 1
ATOM 612 N N . ALA A 1 87 ? -11.132 -7.605 17.333 1.00 96.75 87 ALA A N 1
ATOM 613 C CA . ALA A 1 87 ? -10.665 -7.203 16.009 1.00 96.75 87 ALA A CA 1
ATOM 614 C C . ALA A 1 87 ? -11.806 -6.517 15.238 1.00 96.75 87 ALA A C 1
ATOM 616 O O . ALA A 1 87 ? -12.978 -6.904 15.367 1.00 96.75 87 ALA A O 1
ATOM 617 N N . GLY A 1 88 ? -11.472 -5.497 14.457 1.00 95.44 88 GLY A N 1
ATOM 618 C CA . GLY A 1 88 ? -12.433 -4.683 13.725 1.00 95.44 88 GLY A CA 1
ATOM 619 C C . GLY A 1 88 ? -11.806 -3.998 12.517 1.00 95.44 88 GLY A C 1
ATOM 620 O O . GLY A 1 88 ? -10.596 -3.846 12.429 1.00 95.44 88 GLY A O 1
ATOM 621 N N . ALA A 1 89 ? -12.644 -3.585 11.568 1.00 94.06 89 ALA A N 1
ATOM 622 C CA . ALA A 1 89 ? -12.178 -2.818 10.420 1.00 94.06 89 ALA A CA 1
ATOM 623 C C . ALA A 1 89 ? -11.732 -1.410 10.847 1.00 94.06 89 ALA A C 1
ATOM 625 O O . ALA A 1 89 ? -12.337 -0.814 11.743 1.00 94.06 89 ALA A O 1
ATOM 626 N N . VAL A 1 90 ? -10.720 -0.878 10.158 1.00 94.88 90 VAL A N 1
ATOM 627 C CA . VAL A 1 90 ? -10.218 0.491 10.333 1.00 94.88 90 VAL A CA 1
ATOM 628 C C . VAL A 1 90 ? -11.368 1.498 10.248 1.00 94.88 90 VAL A C 1
ATOM 630 O O . VAL A 1 90 ? -12.224 1.422 9.364 1.00 94.88 90 VAL A O 1
ATOM 633 N N . GLY A 1 91 ? -11.379 2.454 11.176 1.00 95.94 91 GLY A N 1
ATOM 634 C CA . GLY A 1 91 ? -12.420 3.471 11.292 1.00 95.94 91 GLY A CA 1
ATOM 635 C C . GLY A 1 91 ? -13.166 3.442 12.625 1.00 95.94 91 GLY A C 1
ATOM 636 O O . GLY A 1 91 ? -12.830 2.715 13.561 1.00 95.94 91 GLY A O 1
ATOM 637 N N . SER A 1 92 ? -14.170 4.311 12.741 1.00 97.56 92 SER A N 1
ATOM 638 C CA . SER A 1 92 ? -14.902 4.508 13.992 1.00 97.56 92 SER A CA 1
ATOM 639 C C . SER A 1 92 ? -16.081 3.551 14.141 1.00 97.56 92 SER A C 1
ATOM 641 O O . SER A 1 92 ? -16.902 3.396 13.239 1.00 97.56 92 SER A O 1
ATOM 643 N N . VAL A 1 93 ? -16.219 2.984 15.337 1.00 98.06 93 VAL A N 1
ATOM 644 C CA . VAL A 1 93 ? -17.363 2.175 15.755 1.00 98.06 93 VAL A CA 1
ATOM 645 C C . VAL A 1 93 ? -18.046 2.783 16.972 1.00 98.06 93 VAL A C 1
ATOM 647 O O . VAL A 1 93 ? -17.412 3.376 17.848 1.00 98.06 93 VAL A O 1
ATOM 650 N N . GLN A 1 94 ? -19.365 2.609 17.052 1.00 97.94 94 GLN A N 1
ATOM 651 C CA . GLN A 1 94 ? -20.132 3.036 18.218 1.00 97.94 94 GLN A CA 1
ATOM 652 C C . GLN A 1 94 ? -20.008 2.026 19.359 1.00 97.94 94 GLN A C 1
ATOM 654 O O . GLN A 1 94 ? -20.068 0.812 19.147 1.00 97.94 94 GLN A O 1
ATOM 659 N N . VAL A 1 95 ? -19.908 2.543 20.582 1.00 98.06 95 VAL A N 1
ATOM 660 C CA . VAL A 1 95 ? -19.836 1.762 21.817 1.00 98.06 95 VAL A CA 1
ATOM 661 C C . VAL A 1 95 ? -20.959 2.192 22.755 1.00 98.06 95 VAL A C 1
ATOM 663 O O . VAL A 1 95 ? -21.136 3.378 23.032 1.00 98.06 95 VAL A O 1
ATOM 666 N N . THR A 1 96 ? -21.748 1.236 23.246 1.00 97.25 96 THR A N 1
ATOM 667 C CA . THR A 1 96 ? -22.857 1.494 24.177 1.00 97.25 96 THR A CA 1
ATOM 668 C C . THR A 1 96 ? -22.906 0.445 25.281 1.00 97.25 96 THR A C 1
ATOM 670 O O . THR A 1 96 ? -22.812 -0.749 25.011 1.00 97.25 96 THR A O 1
ATOM 673 N N . VAL A 1 97 ? -23.117 0.886 26.521 1.00 97.56 97 VAL A N 1
ATOM 674 C CA . VAL A 1 97 ? -23.284 0.003 27.685 1.00 97.56 97 VAL A CA 1
ATOM 675 C C . VAL A 1 97 ? -24.759 -0.358 27.865 1.00 97.56 97 VAL A C 1
ATOM 677 O O . VAL A 1 97 ? -25.633 0.507 27.779 1.00 97.56 97 VAL A O 1
ATOM 680 N N . GLU A 1 98 ? -25.041 -1.620 28.168 1.00 96.56 98 GLU A N 1
ATOM 681 C CA . GLU A 1 98 ? -26.376 -2.119 28.477 1.00 96.56 98 GLU A CA 1
ATOM 682 C C . GLU A 1 98 ? -26.362 -2.905 29.790 1.00 96.56 98 GLU A C 1
ATOM 684 O O . GLU A 1 98 ? -25.666 -3.900 29.958 1.00 96.56 98 GLU A O 1
ATOM 689 N N . ASN A 1 99 ? -27.151 -2.449 30.753 1.00 95.75 99 ASN A N 1
ATOM 690 C CA . ASN A 1 99 ? -27.416 -3.188 31.977 1.00 95.75 99 ASN A CA 1
ATOM 691 C C . ASN A 1 99 ? -28.487 -4.278 31.714 1.00 95.75 99 ASN A C 1
ATOM 693 O O . ASN A 1 99 ? -29.360 -4.081 30.859 1.00 95.75 99 ASN A O 1
ATOM 697 N N . PRO A 1 100 ? -28.515 -5.385 32.494 1.00 93.50 100 PRO A N 1
ATOM 698 C CA . PRO A 1 100 ? -29.545 -6.425 32.390 1.00 93.50 100 PRO A CA 1
ATOM 699 C C . PRO A 1 100 ? -30.981 -5.884 32.340 1.00 93.50 100 PRO A C 1
ATOM 701 O O . PRO A 1 100 ? -31.283 -4.849 32.936 1.00 93.50 100 PRO A O 1
ATOM 704 N N . LYS A 1 101 ? -31.902 -6.634 31.724 1.00 88.56 101 LYS A N 1
ATOM 705 C CA . LYS A 1 101 ? -33.278 -6.174 31.433 1.00 88.56 101 LYS A CA 1
ATOM 706 C C . LYS A 1 101 ? -33.318 -4.986 30.459 1.00 88.56 101 LYS A C 1
ATOM 708 O O . LYS A 1 101 ? -34.172 -4.109 30.590 1.00 88.56 101 LYS A O 1
ATOM 713 N N . GLN A 1 102 ? -32.390 -4.978 29.501 1.00 82.62 102 GLN A N 1
ATOM 714 C CA . GLN A 1 102 ? -32.372 -4.073 28.350 1.00 82.62 102 GLN A CA 1
ATOM 715 C C . GLN A 1 102 ? -32.337 -2.587 28.713 1.00 82.62 102 GLN A C 1
ATOM 717 O O . GLN A 1 102 ? -33.038 -1.753 28.139 1.00 82.62 102 GLN A O 1
ATOM 722 N N . LYS A 1 103 ? -31.517 -2.237 29.706 1.00 90.75 103 LYS A N 1
ATOM 723 C CA . LYS A 1 103 ? -31.335 -0.850 30.138 1.00 90.75 103 LYS A CA 1
ATOM 724 C C . LYS A 1 103 ? -30.080 -0.280 29.497 1.00 90.75 103 LYS A C 1
ATOM 726 O O . LYS A 1 103 ? -28.986 -0.409 30.037 1.00 90.75 103 LYS A O 1
ATOM 731 N N . ARG A 1 104 ? -30.258 0.327 28.326 1.00 93.94 104 ARG A N 1
ATOM 732 C CA . ARG A 1 104 ? -29.193 0.901 27.495 1.00 93.94 104 ARG A CA 1
ATOM 733 C C . ARG A 1 104 ? -28.821 2.313 27.952 1.00 93.94 104 ARG A C 1
ATOM 735 O O . ARG A 1 104 ? -29.712 3.112 28.217 1.00 93.94 104 ARG A O 1
ATOM 742 N N . ALA A 1 105 ? -27.527 2.616 28.024 1.00 95.44 105 ALA A N 1
ATOM 743 C CA . ALA A 1 105 ? -27.039 3.975 28.242 1.00 95.44 105 ALA A CA 1
ATOM 744 C C . ALA A 1 105 ? -27.511 4.914 27.120 1.00 95.44 105 ALA A C 1
ATOM 746 O O . ALA A 1 105 ? -27.500 4.537 25.951 1.00 95.44 105 ALA A O 1
ATOM 747 N N . GLU A 1 106 ? -27.885 6.143 27.472 1.00 93.56 106 GLU A N 1
ATOM 748 C CA . GLU A 1 106 ? -28.291 7.159 26.488 1.00 93.56 106 GLU A CA 1
ATOM 749 C C . GLU A 1 106 ? -27.089 7.705 25.707 1.00 93.56 106 GLU A C 1
ATOM 751 O O . GLU A 1 106 ? -27.164 7.904 24.496 1.00 93.56 106 GLU A O 1
ATOM 756 N N . LYS A 1 107 ? -25.957 7.917 26.393 1.00 93.62 107 LYS A N 1
ATOM 757 C CA . LYS A 1 107 ? -24.717 8.377 25.765 1.00 93.62 107 LYS A CA 1
ATOM 758 C C . LYS A 1 107 ? -24.058 7.231 25.001 1.00 93.62 107 LYS A C 1
ATOM 760 O O . LYS A 1 107 ? -23.708 6.206 25.589 1.00 93.62 107 LYS A O 1
ATOM 765 N N . GLN A 1 108 ? -23.825 7.458 23.714 1.00 93.81 108 GLN A N 1
ATOM 766 C CA . GLN A 1 108 ? -22.967 6.622 22.883 1.00 93.81 108 GLN A CA 1
ATOM 767 C C . GLN A 1 108 ? -21.534 7.153 22.918 1.00 93.81 108 GLN A C 1
ATOM 769 O O . GLN A 1 108 ? -21.300 8.362 22.980 1.00 93.81 108 GLN A O 1
ATOM 774 N N . MET A 1 109 ? -20.573 6.240 22.888 1.00 96.94 109 MET A N 1
ATOM 775 C CA . MET A 1 109 ? -19.154 6.554 22.743 1.00 96.94 109 MET A CA 1
ATOM 776 C C . MET A 1 109 ? -18.674 6.114 21.364 1.00 96.94 109 MET A C 1
ATOM 778 O O . MET A 1 109 ? -19.327 5.303 20.708 1.00 96.94 109 MET A O 1
ATOM 782 N N . SER A 1 110 ? -17.525 6.632 20.943 1.00 97.94 110 SER A N 1
ATOM 783 C CA . SER A 1 110 ? -16.863 6.230 19.705 1.00 97.94 110 SER A CA 1
ATOM 784 C C . SER A 1 110 ? -15.499 5.645 20.035 1.00 97.94 110 SER A C 1
ATOM 786 O O . SER A 1 110 ? -14.761 6.227 20.831 1.00 97.94 110 SER A O 1
ATOM 788 N N . PHE A 1 111 ? -15.178 4.511 19.425 1.00 98.56 111 PHE A N 1
ATOM 789 C CA . PHE A 1 111 ? -13.834 3.949 19.414 1.00 98.56 111 PHE A CA 1
ATOM 790 C C . PHE A 1 111 ? -13.328 3.913 17.976 1.00 98.56 111 PHE A C 1
ATOM 792 O O . PHE A 1 111 ? -14.084 3.527 17.088 1.00 98.56 111 PHE A O 1
ATOM 799 N N . THR A 1 112 ? -12.081 4.308 17.741 1.00 98.38 112 THR A N 1
ATOM 800 C CA . THR A 1 112 ? -11.487 4.299 16.399 1.00 98.38 112 THR A CA 1
ATOM 801 C C . THR A 1 112 ? -10.422 3.219 16.288 1.00 98.38 112 THR A C 1
ATOM 803 O O . THR A 1 112 ? -9.427 3.249 17.011 1.00 98.38 112 THR A O 1
ATOM 806 N N . TYR A 1 113 ? -10.627 2.293 15.356 1.00 98.19 113 TYR A N 1
ATOM 807 C CA . TYR A 1 113 ? -9.602 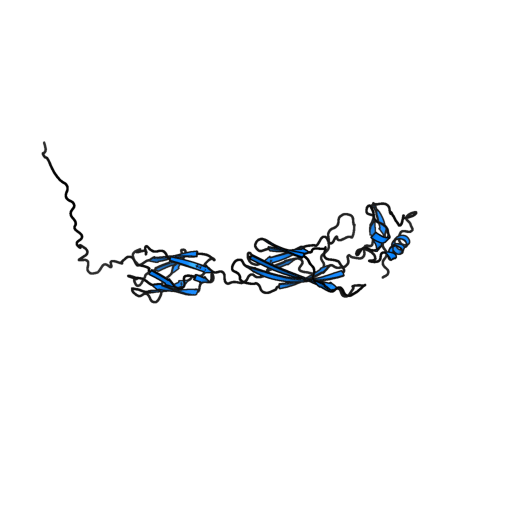1.365 14.905 1.00 98.19 113 TYR A CA 1
ATOM 808 C C . TYR A 1 113 ? -8.633 2.095 13.977 1.00 98.19 113 TYR A C 1
ATOM 810 O O . TYR A 1 113 ? -9.056 2.693 12.984 1.00 98.19 113 TYR A O 1
ATOM 818 N N . LEU A 1 114 ? -7.356 2.082 14.339 1.00 96.56 114 LEU A N 1
ATOM 819 C CA . LEU A 1 114 ? -6.255 2.616 13.547 1.00 96.56 114 LEU A CA 1
ATOM 820 C C . LEU A 1 114 ? -5.638 1.486 12.741 1.00 96.56 114 LEU A C 1
ATOM 822 O O . LEU A 1 114 ? -5.541 0.383 13.259 1.00 96.56 114 LEU A O 1
ATOM 826 N N . ASP A 1 115 ? -5.215 1.797 11.524 1.00 96.00 115 ASP A N 1
ATOM 827 C CA . ASP A 1 115 ? -4.340 0.932 10.742 1.00 96.00 115 ASP A CA 1
ATOM 828 C C . ASP A 1 115 ? -2.908 1.072 11.260 1.00 96.00 115 ASP A C 1
ATOM 830 O O . ASP A 1 115 ? -2.353 2.176 11.303 1.00 96.00 115 ASP A O 1
ATOM 834 N N . THR A 1 116 ? -2.336 -0.036 11.709 1.00 95.06 116 THR A N 1
ATOM 835 C CA . THR A 1 116 ? -0.977 -0.100 12.254 1.00 95.06 116 THR A CA 1
ATOM 836 C C . THR A 1 116 ? -0.087 -1.074 11.496 1.00 95.06 116 THR A C 1
ATOM 838 O O . THR A 1 116 ? 1.067 -1.297 11.881 1.00 95.06 116 THR A O 1
ATOM 841 N N . THR A 1 117 ? -0.605 -1.645 10.411 1.00 93.38 117 THR A N 1
ATOM 842 C CA . THR A 1 117 ? 0.126 -2.577 9.565 1.00 93.38 117 THR A CA 1
ATOM 843 C C . THR A 1 117 ? 0.820 -1.838 8.433 1.00 93.38 117 THR A C 1
ATOM 845 O O . THR A 1 117 ? 0.299 -0.888 7.873 1.00 93.38 117 THR A O 1
ATOM 848 N N . ALA A 1 118 ? 2.055 -2.230 8.122 1.00 95.69 118 ALA A N 1
ATOM 849 C CA . ALA A 1 118 ? 2.771 -1.639 6.999 1.00 95.69 118 ALA A CA 1
ATOM 850 C C . ALA A 1 118 ? 2.376 -2.319 5.680 1.00 95.69 118 ALA A C 1
ATOM 852 O O . ALA A 1 118 ? 2.302 -3.556 5.643 1.00 95.69 118 ALA A O 1
ATOM 853 N N . PRO A 1 119 ? 2.289 -1.562 4.571 1.00 97.00 119 PRO A N 1
ATOM 854 C CA . PRO A 1 119 ? 2.006 -2.139 3.271 1.00 97.00 119 PRO A CA 1
ATOM 855 C C . PRO A 1 119 ? 3.156 -3.033 2.814 1.00 97.00 119 PRO A C 1
ATOM 857 O O . PRO A 1 119 ? 4.334 -2.782 3.083 1.00 97.00 119 PRO A O 1
ATOM 860 N N . THR A 1 120 ? 2.828 -4.082 2.064 1.00 97.00 120 THR A N 1
ATOM 861 C CA . THR A 1 120 ? 3.806 -5.018 1.497 1.00 97.00 120 THR A CA 1
ATOM 862 C C . THR A 1 120 ? 3.795 -4.953 -0.023 1.00 97.00 120 THR A C 1
ATOM 864 O O . THR A 1 120 ? 2.740 -4.829 -0.640 1.00 97.00 120 THR A O 1
ATOM 867 N N . VAL A 1 121 ? 4.974 -5.038 -0.647 1.00 96.50 121 VAL A N 1
ATOM 868 C CA . VAL A 1 121 ? 5.094 -5.096 -2.111 1.00 96.50 121 VAL A CA 1
ATOM 869 C C . VAL A 1 121 ? 4.764 -6.514 -2.575 1.00 96.50 121 VAL A C 1
ATOM 871 O O . VAL A 1 121 ? 5.519 -7.448 -2.299 1.00 96.50 121 VAL A O 1
ATOM 874 N N . SER A 1 122 ? 3.646 -6.679 -3.282 1.00 93.94 122 SER A N 1
ATOM 875 C CA . SER A 1 122 ? 3.151 -7.978 -3.752 1.00 93.94 122 SER A CA 1
ATOM 876 C C . SER A 1 122 ? 3.748 -8.386 -5.098 1.00 93.94 122 SER A C 1
ATOM 878 O O . SER A 1 122 ? 3.990 -9.568 -5.335 1.00 93.94 122 SER A O 1
ATOM 880 N N . SER A 1 123 ? 4.032 -7.422 -5.976 1.00 92.25 123 SER A N 1
ATOM 881 C CA . SER A 1 123 ? 4.749 -7.661 -7.232 1.00 92.25 123 SER A CA 1
ATOM 882 C C . SER A 1 123 ? 5.427 -6.393 -7.740 1.00 92.25 123 SER A C 1
ATOM 884 O O . SER A 1 123 ? 4.998 -5.280 -7.437 1.00 92.25 123 SER A O 1
ATOM 886 N N . VAL A 1 124 ? 6.486 -6.574 -8.527 1.00 92.38 124 VAL A N 1
ATOM 887 C CA . VAL A 1 124 ? 7.140 -5.519 -9.308 1.00 92.38 124 VAL A CA 1
ATOM 888 C C . VAL A 1 124 ? 7.280 -6.054 -10.721 1.00 92.38 124 VAL A C 1
ATOM 890 O O . VAL A 1 124 ? 7.805 -7.143 -10.900 1.00 92.38 124 VAL A O 1
ATOM 893 N N . SER A 1 125 ? 6.795 -5.323 -11.713 1.00 87.19 125 SER A N 1
ATOM 894 C CA . SER A 1 125 ? 6.904 -5.666 -13.122 1.00 87.19 125 SER A CA 1
ATOM 895 C C . SER A 1 125 ? 7.690 -4.574 -13.844 1.00 87.19 125 SER A C 1
ATOM 897 O O . SER A 1 125 ? 7.337 -3.400 -13.704 1.00 87.19 125 SER A O 1
ATOM 899 N N . PRO A 1 126 ? 8.722 -4.929 -14.620 1.00 84.19 126 PRO A N 1
ATOM 900 C CA . PRO A 1 126 ? 9.197 -6.298 -14.876 1.00 84.19 126 PRO A CA 1
ATOM 901 C C . PRO A 1 126 ? 9.908 -6.939 -13.660 1.00 84.19 126 PRO A C 1
ATOM 903 O O . PRO A 1 126 ? 10.661 -6.251 -12.970 1.00 84.19 126 PRO A O 1
ATOM 906 N N . SER A 1 127 ? 9.691 -8.242 -13.397 1.00 67.19 127 SER A N 1
ATOM 907 C CA . SER A 1 127 ? 10.347 -8.967 -12.284 1.00 67.19 127 SER A CA 1
ATOM 908 C C . SER A 1 127 ? 11.535 -9.841 -12.689 1.00 67.19 127 SER A C 1
ATOM 910 O O . SER A 1 127 ? 12.362 -10.089 -11.820 1.00 67.19 127 SER A O 1
ATOM 912 N N . ASP A 1 128 ? 11.639 -10.301 -13.949 1.00 61.00 128 ASP A N 1
ATOM 913 C CA . ASP A 1 128 ? 12.610 -11.342 -14.329 1.00 61.00 128 ASP A CA 1
ATOM 914 C C . ASP A 1 128 ? 13.136 -11.276 -15.781 1.00 61.00 128 ASP A C 1
ATOM 916 O O . ASP A 1 128 ? 12.388 -11.115 -16.748 1.00 61.00 128 ASP A O 1
ATOM 920 N N . GLY A 1 129 ? 14.447 -11.526 -15.914 1.00 56.84 129 GLY A N 1
ATOM 921 C CA . GLY A 1 129 ? 15.079 -12.228 -17.040 1.00 56.84 129 GLY A CA 1
ATOM 922 C C . GLY A 1 129 ? 15.455 -11.417 -18.276 1.00 56.84 129 GLY A C 1
ATOM 923 O O . GLY A 1 129 ? 16.619 -11.080 -18.449 1.00 56.84 129 GLY A O 1
ATOM 924 N N . HIS A 1 130 ? 14.495 -11.157 -19.160 1.00 49.88 130 HIS A N 1
ATOM 925 C CA . HIS A 1 130 ? 14.704 -10.482 -20.444 1.00 49.88 130 HIS A CA 1
ATOM 926 C C . HIS A 1 130 ? 13.382 -9.854 -20.885 1.00 49.88 130 HIS A C 1
ATOM 928 O O . HIS A 1 130 ? 12.427 -10.570 -21.186 1.00 49.88 130 HIS A O 1
ATOM 934 N N . VAL A 1 131 ? 13.300 -8.523 -20.927 1.00 53.44 131 VAL A N 1
ATOM 935 C CA . VAL A 1 131 ? 12.116 -7.857 -21.486 1.00 53.44 131 VAL A CA 1
ATOM 936 C C . VAL A 1 131 ? 12.280 -7.755 -22.995 1.00 53.44 131 VAL A C 1
ATOM 938 O O . VAL A 1 131 ? 13.109 -6.994 -23.489 1.00 53.44 131 VAL A O 1
ATOM 941 N N . TYR A 1 132 ? 11.481 -8.531 -23.724 1.00 46.16 132 TYR A N 1
ATOM 942 C CA . TYR A 1 132 ? 11.404 -8.454 -25.172 1.00 46.16 132 TYR A CA 1
ATOM 943 C C . TYR A 1 132 ? 10.351 -7.412 -25.578 1.00 46.16 132 TYR A C 1
ATOM 945 O O . TYR A 1 132 ? 9.153 -7.597 -25.383 1.00 46.16 132 TYR A O 1
ATOM 953 N N . ALA A 1 133 ? 10.826 -6.292 -26.111 1.00 44.97 133 ALA A N 1
ATOM 954 C CA . ALA A 1 133 ? 10.066 -5.253 -26.778 1.00 44.97 133 ALA A CA 1
ATOM 955 C C . ALA A 1 133 ? 9.066 -5.687 -27.906 1.00 44.97 133 ALA A C 1
ATOM 957 O O . ALA A 1 133 ? 9.239 -6.730 -28.524 1.00 44.97 133 ALA A O 1
ATOM 958 N N . GLN A 1 134 ? 8.107 -4.834 -28.302 1.00 39.75 134 GLN A N 1
ATOM 959 C CA . GLN A 1 134 ? 7.187 -5.002 -29.448 1.00 39.75 134 GLN A CA 1
ATOM 960 C C . GLN A 1 134 ? 7.321 -3.896 -30.511 1.00 39.75 134 GLN A C 1
ATOM 962 O O . GLN A 1 134 ? 6.946 -2.758 -30.236 1.00 39.75 134 GLN A O 1
ATOM 967 N N . GLY A 1 135 ? 7.755 -4.228 -31.738 1.00 43.62 135 GLY A N 1
ATOM 968 C CA . GLY A 1 135 ? 7.756 -3.303 -32.886 1.00 43.62 135 GLY A CA 1
ATOM 969 C C . GLY A 1 135 ? 7.206 -3.935 -34.147 1.00 43.62 135 GLY A C 1
ATOM 970 O O . GLY A 1 135 ? 7.671 -4.988 -34.568 1.00 43.62 135 GLY A O 1
ATOM 971 N N . ALA A 1 136 ? 6.237 -3.269 -34.767 1.00 38.88 136 ALA A N 1
ATOM 972 C CA . ALA A 1 136 ? 5.718 -3.646 -36.073 1.00 38.88 136 ALA A CA 1
ATOM 973 C C . ALA A 1 136 ? 6.765 -3.381 -37.171 1.00 38.88 136 ALA A C 1
ATOM 975 O O . ALA A 1 136 ? 7.366 -2.309 -37.197 1.00 38.88 136 ALA A O 1
ATOM 976 N N . GLY A 1 137 ? 6.946 -4.341 -38.084 1.00 44.34 137 GLY A N 1
ATOM 977 C CA . GLY A 1 137 ? 7.760 -4.180 -39.301 1.00 44.34 137 GLY A CA 1
ATOM 978 C C . GLY A 1 137 ? 9.011 -5.057 -39.401 1.00 44.34 137 GLY A C 1
ATOM 979 O O . GLY A 1 137 ? 9.736 -4.961 -40.387 1.00 44.34 137 GLY A O 1
ATOM 980 N N . TYR A 1 138 ? 9.252 -5.927 -38.424 1.00 51.50 138 TYR A N 1
ATOM 981 C CA . TYR A 1 138 ? 10.424 -6.793 -38.366 1.00 51.50 138 TYR A CA 1
ATOM 982 C C . TYR A 1 138 ? 9.978 -8.249 -38.254 1.00 51.50 138 TYR A C 1
ATOM 984 O O . TYR A 1 138 ? 9.063 -8.533 -37.486 1.00 51.50 138 TYR A O 1
ATOM 992 N N . GLU A 1 139 ? 10.615 -9.175 -38.973 1.00 43.19 139 GLU A N 1
ATOM 993 C CA . GLU A 1 139 ? 10.342 -10.603 -38.733 1.00 43.19 139 GLU A CA 1
ATOM 994 C C . GLU A 1 139 ? 11.013 -11.100 -37.437 1.00 43.19 139 GLU A C 1
ATOM 996 O O . GLU A 1 139 ? 10.499 -12.030 -36.826 1.00 43.19 139 GLU A O 1
ATOM 1001 N N . ASP A 1 140 ? 12.067 -10.414 -36.958 1.00 43.59 140 ASP A N 1
ATOM 1002 C CA . ASP A 1 140 ? 12.856 -10.806 -35.773 1.00 43.59 140 ASP A CA 1
ATOM 1003 C C . ASP A 1 140 ? 13.058 -9.695 -34.710 1.00 43.59 140 ASP A C 1
ATOM 1005 O O . ASP A 1 140 ? 13.691 -9.949 -33.681 1.00 43.59 140 ASP A O 1
ATOM 1009 N N . ALA A 1 141 ? 12.558 -8.464 -34.905 1.00 41.50 141 ALA A N 1
ATOM 1010 C CA . ALA A 1 141 ? 12.801 -7.385 -33.937 1.00 41.50 141 ALA A CA 1
ATOM 1011 C C . ALA A 1 141 ? 11.761 -7.297 -32.823 1.00 41.50 141 ALA A C 1
ATOM 1013 O O . ALA A 1 141 ? 10.575 -7.597 -32.949 1.00 41.50 141 ALA A O 1
ATOM 1014 N N . ILE A 1 142 ? 12.272 -6.802 -31.710 1.00 43.06 142 ILE A N 1
ATOM 1015 C CA . ILE A 1 142 ? 11.661 -6.803 -30.404 1.00 43.06 142 ILE A CA 1
ATOM 1016 C C . ILE A 1 142 ? 11.739 -5.343 -29.915 1.00 43.06 142 ILE A C 1
ATOM 1018 O O . ILE A 1 142 ? 12.796 -4.908 -29.467 1.00 43.06 142 ILE A O 1
ATOM 1022 N N . ALA A 1 143 ? 10.692 -4.513 -30.058 1.00 40.88 143 ALA A N 1
ATOM 1023 C CA . ALA A 1 143 ? 10.853 -3.069 -29.798 1.00 40.88 143 ALA A CA 1
ATOM 1024 C C . ALA A 1 143 ? 10.717 -2.606 -28.364 1.00 40.88 143 ALA A C 1
ATOM 1026 O O . ALA A 1 143 ? 9.634 -2.617 -27.798 1.00 40.88 143 ALA A O 1
ATOM 1027 N N . THR A 1 144 ? 11.794 -2.109 -27.786 1.00 52.50 144 THR A N 1
ATOM 1028 C CA . THR A 1 144 ? 11.844 -1.615 -26.413 1.00 52.50 144 THR A CA 1
ATOM 1029 C C . THR A 1 144 ? 11.100 -0.285 -26.253 1.00 52.50 144 THR A C 1
ATOM 1031 O O . THR A 1 144 ? 11.697 0.766 -26.067 1.00 52.50 144 THR A O 1
ATOM 1034 N N . GLY A 1 145 ? 9.767 -0.335 -26.291 1.00 57.31 145 GLY A N 1
ATOM 1035 C CA . GLY A 1 145 ? 8.857 0.702 -25.795 1.00 57.31 145 GLY A CA 1
ATOM 1036 C C . GLY A 1 145 ? 8.654 0.629 -24.279 1.00 57.31 145 GLY A C 1
ATOM 1037 O O . GLY A 1 145 ? 7.728 1.244 -23.752 1.00 57.31 145 GLY A O 1
ATOM 1038 N N . LEU A 1 146 ? 9.482 -0.149 -23.568 1.00 73.31 146 LEU A N 1
ATOM 1039 C CA . LEU A 1 146 ? 9.425 -0.211 -22.118 1.00 73.31 146 LEU A CA 1
ATOM 1040 C C . LEU A 1 146 ? 9.944 1.113 -21.555 1.00 73.31 146 LEU A C 1
ATOM 1042 O O . LEU A 1 146 ? 11.139 1.405 -21.575 1.00 73.31 146 LEU A O 1
ATOM 1046 N N . THR A 1 147 ? 9.016 1.897 -21.033 1.00 83.12 147 THR A N 1
ATOM 1047 C CA . THR A 1 147 ? 9.290 3.107 -20.254 1.00 83.12 147 THR A CA 1
ATOM 1048 C C . THR A 1 147 ? 8.766 2.980 -18.833 1.00 83.12 147 THR A C 1
ATOM 1050 O O . THR A 1 147 ? 9.050 3.837 -18.005 1.00 83.12 147 THR A O 1
ATOM 1053 N N . GLN A 1 148 ? 8.004 1.926 -18.525 1.00 89.25 148 GLN A N 1
ATOM 1054 C CA . GLN A 1 148 ? 7.286 1.812 -17.264 1.00 89.25 148 GLN A CA 1
ATOM 1055 C C . GLN A 1 148 ? 7.738 0.626 -16.423 1.00 89.25 148 GLN A C 1
ATOM 1057 O O . GLN A 1 148 ? 7.968 -0.471 -16.926 1.00 89.25 148 GLN A O 1
ATOM 1062 N N . ILE A 1 149 ? 7.817 0.875 -15.121 1.00 91.56 149 ILE A N 1
ATOM 1063 C CA . ILE A 1 149 ? 7.895 -0.135 -14.073 1.00 91.56 149 ILE A CA 1
ATOM 1064 C C . ILE A 1 149 ? 6.648 0.035 -13.216 1.00 91.56 149 ILE A C 1
ATOM 1066 O O . ILE A 1 149 ? 6.330 1.147 -12.792 1.00 91.56 149 ILE A O 1
ATOM 1070 N N . THR A 1 150 ? 5.956 -1.059 -12.931 1.00 94.06 150 THR A N 1
ATOM 1071 C CA . THR A 1 150 ? 4.762 -1.057 -12.088 1.00 94.06 150 THR A CA 1
ATOM 1072 C C . THR A 1 150 ? 4.998 -1.920 -10.862 1.00 94.06 150 THR A C 1
ATOM 1074 O O . THR A 1 150 ? 5.442 -3.055 -10.984 1.00 94.06 150 THR A O 1
ATOM 1077 N N . ALA A 1 151 ? 4.665 -1.417 -9.681 1.00 96.44 151 ALA A N 1
ATOM 1078 C CA . ALA A 1 151 ? 4.638 -2.197 -8.453 1.00 96.44 151 ALA A CA 1
ATOM 1079 C C . ALA A 1 151 ? 3.226 -2.220 -7.868 1.00 96.44 151 ALA A C 1
ATOM 1081 O O . ALA A 1 151 ? 2.512 -1.216 -7.900 1.00 96.44 151 ALA A O 1
ATOM 1082 N N . LYS A 1 152 ? 2.832 -3.372 -7.331 1.00 97.19 152 LYS A N 1
ATOM 1083 C CA . LYS A 1 152 ? 1.577 -3.562 -6.603 1.00 97.19 152 LYS A CA 1
ATOM 1084 C C . LYS A 1 152 ? 1.858 -3.740 -5.121 1.00 97.19 152 LYS A C 1
ATOM 1086 O O . LYS A 1 152 ? 2.812 -4.425 -4.750 1.00 97.19 152 LYS A O 1
ATOM 1091 N N . PHE A 1 153 ? 1.005 -3.149 -4.299 1.00 98.06 153 PHE A N 1
ATOM 1092 C CA . PHE A 1 153 ? 1.049 -3.243 -2.847 1.00 98.06 153 PHE A CA 1
ATOM 1093 C C . PHE A 1 153 ? -0.167 -3.999 -2.305 1.00 98.06 153 PHE A C 1
ATOM 1095 O O . PHE A 1 153 ? -1.127 -4.246 -3.032 1.00 98.06 153 PHE A O 1
ATOM 1102 N N . SER A 1 154 ? -0.108 -4.415 -1.041 1.00 96.31 154 SER A N 1
ATOM 1103 C CA . SER A 1 154 ? -1.221 -5.086 -0.355 1.00 96.31 154 SER A CA 1
ATOM 1104 C C . SER A 1 154 ? -2.420 -4.175 -0.087 1.00 96.31 154 SER A C 1
ATOM 1106 O O . SER A 1 154 ? -3.502 -4.680 0.197 1.00 96.31 154 SER A O 1
ATOM 1108 N N . GLU A 1 155 ? -2.241 -2.857 -0.180 1.00 95.56 155 GLU A N 1
ATOM 1109 C CA . GLU A 1 155 ? -3.252 -1.860 0.162 1.00 95.56 155 GLU A CA 1
ATOM 1110 C C . GLU A 1 155 ? -2.977 -0.497 -0.502 1.00 95.56 155 GLU A C 1
ATOM 1112 O O . GLU A 1 155 ? -1.907 -0.305 -1.095 1.00 95.56 155 GLU A O 1
ATOM 1117 N N . PRO A 1 156 ? -3.933 0.453 -0.442 1.00 96.31 156 PRO A N 1
ATOM 1118 C CA . PRO A 1 156 ? -3.771 1.781 -1.018 1.00 96.31 156 PRO A CA 1
ATOM 1119 C C . PRO A 1 156 ? -2.653 2.610 -0.378 1.00 96.31 156 PRO A C 1
ATOM 1121 O O . PRO A 1 156 ? -2.508 2.662 0.841 1.00 96.31 156 PRO A O 1
ATOM 1124 N N . LEU A 1 157 ? -1.921 3.345 -1.214 1.00 97.62 157 LEU A N 1
ATOM 1125 C CA . LEU A 1 157 ? -0.804 4.180 -0.788 1.00 97.62 157 LEU A CA 1
ATOM 1126 C C . LEU A 1 157 ? -1.133 5.675 -0.812 1.00 97.62 157 LEU A C 1
ATOM 1128 O O . LEU A 1 157 ? -1.805 6.163 -1.721 1.00 97.62 157 LEU A O 1
ATOM 1132 N N . ALA A 1 158 ? -0.579 6.420 0.146 1.00 97.62 158 ALA A N 1
ATOM 1133 C CA . ALA A 1 158 ? -0.509 7.878 0.078 1.00 97.62 158 ALA A CA 1
ATOM 1134 C C . ALA A 1 158 ? 0.663 8.347 -0.790 1.00 97.62 158 ALA A C 1
ATOM 1136 O O . ALA A 1 158 ? 0.562 9.350 -1.496 1.00 97.62 158 ALA A O 1
ATOM 1137 N N . SER A 1 159 ? 1.796 7.644 -0.728 1.00 97.62 159 SER A N 1
ATOM 1138 C CA . SER A 1 159 ? 2.990 7.982 -1.504 1.00 97.62 159 SER A CA 1
ATOM 1139 C C . SER A 1 159 ? 3.881 6.765 -1.726 1.00 97.62 159 SER A C 1
ATOM 1141 O O . SER A 1 159 ? 3.771 5.759 -1.027 1.00 97.62 159 SER A O 1
ATOM 1143 N N . ALA A 1 160 ? 4.776 6.857 -2.704 1.00 97.56 160 ALA A N 1
ATOM 1144 C CA . ALA A 1 160 ? 5.767 5.830 -2.973 1.00 97.56 160 ALA A CA 1
ATOM 1145 C C . ALA A 1 160 ? 7.042 6.442 -3.546 1.00 97.56 160 ALA A C 1
ATOM 1147 O O . ALA A 1 160 ? 7.003 7.476 -4.217 1.00 97.56 160 ALA A O 1
ATOM 1148 N N . THR A 1 161 ? 8.155 5.755 -3.319 1.00 96.56 161 THR A N 1
ATOM 1149 C CA . THR A 1 161 ? 9.447 6.064 -3.923 1.00 96.56 161 THR A CA 1
ATOM 1150 C C . THR A 1 161 ? 9.885 4.872 -4.755 1.00 96.56 161 THR A C 1
ATOM 1152 O O . THR A 1 161 ? 9.917 3.742 -4.266 1.00 96.56 161 THR A O 1
ATOM 1155 N N . VAL A 1 162 ? 10.257 5.133 -6.007 1.00 96.81 162 VAL A N 1
ATOM 1156 C CA . VAL A 1 162 ? 10.887 4.147 -6.886 1.00 96.81 162 VAL A CA 1
ATOM 1157 C C . VAL A 1 162 ? 12.273 4.657 -7.251 1.00 96.81 162 VAL A C 1
ATOM 1159 O O . VAL A 1 162 ? 12.411 5.720 -7.854 1.00 96.81 162 VAL A O 1
ATOM 1162 N N . ALA A 1 163 ? 13.300 3.902 -6.874 1.00 95.81 163 ALA A N 1
ATOM 1163 C CA . ALA A 1 163 ? 14.678 4.158 -7.262 1.00 95.81 163 ALA A CA 1
ATOM 1164 C C . ALA A 1 163 ? 15.103 3.118 -8.296 1.00 95.81 163 ALA A C 1
ATOM 1166 O O . ALA A 1 163 ? 15.049 1.915 -8.040 1.00 95.81 163 ALA A O 1
ATOM 1167 N N . VAL A 1 164 ? 15.540 3.588 -9.461 1.00 94.38 164 VAL A N 1
ATOM 1168 C CA . VAL A 1 164 ? 15.993 2.723 -10.549 1.00 94.38 164 VAL A CA 1
ATOM 1169 C C . VAL A 1 164 ? 17.440 3.056 -10.864 1.00 94.38 164 VAL A C 1
ATOM 1171 O O . VAL A 1 164 ? 17.798 4.216 -11.067 1.00 94.38 164 VAL A O 1
ATOM 1174 N N . SER A 1 165 ? 18.279 2.031 -10.911 1.00 92.38 165 SER A N 1
ATOM 1175 C CA . SER A 1 165 ? 19.674 2.145 -11.325 1.00 92.38 165 SER A CA 1
ATOM 1176 C C . SER A 1 165 ? 19.964 1.162 -12.442 1.00 92.38 165 SER A C 1
ATOM 1178 O O . SER A 1 165 ? 19.333 0.113 -12.537 1.00 92.38 165 SER A O 1
ATOM 1180 N N . SER A 1 166 ? 20.899 1.528 -13.305 1.00 87.56 166 SER A N 1
ATOM 1181 C CA . SER A 1 166 ? 21.368 0.700 -14.406 1.00 87.56 166 SER A CA 1
ATOM 1182 C C . SER A 1 166 ? 22.831 0.341 -14.209 1.00 87.56 166 SER A C 1
ATOM 1184 O O . SER A 1 166 ? 23.601 1.132 -13.658 1.00 87.56 166 SER A O 1
ATOM 1186 N N . ALA A 1 167 ? 23.194 -0.846 -14.672 1.00 83.88 167 ALA A N 1
ATOM 1187 C CA . ALA A 1 167 ? 24.553 -1.341 -14.754 1.00 83.88 167 ALA A CA 1
ATOM 1188 C C . ALA A 1 167 ? 24.759 -2.043 -16.102 1.00 83.88 167 ALA A C 1
ATOM 1190 O O . ALA A 1 167 ? 23.807 -2.534 -16.717 1.00 83.88 167 ALA A O 1
ATOM 1191 N N . SER A 1 168 ? 26.006 -2.103 -16.559 1.00 73.81 168 SER A N 1
ATOM 1192 C CA . SER A 1 168 ? 26.359 -2.861 -17.763 1.00 73.81 168 SER A CA 1
ATOM 1193 C C . SER A 1 168 ? 26.143 -4.346 -17.542 1.00 73.81 168 SER A C 1
ATOM 1195 O O . SER A 1 168 ? 26.452 -4.868 -16.468 1.00 73.81 168 SER A O 1
ATOM 1197 N N . LEU A 1 169 ? 25.656 -5.034 -18.572 1.00 70.81 169 LEU A N 1
ATOM 1198 C CA . LEU A 1 169 ? 25.794 -6.483 -18.619 1.00 70.81 169 LEU A CA 1
ATOM 1199 C C . LEU A 1 169 ? 27.265 -6.865 -18.873 1.00 70.81 169 LEU A C 1
ATOM 1201 O O . LEU A 1 169 ? 27.998 -6.072 -19.468 1.00 70.81 169 LEU A O 1
ATOM 1205 N N . PRO A 1 170 ? 27.705 -8.063 -18.443 1.00 61.03 170 PRO A N 1
ATOM 1206 C CA . PRO A 1 170 ? 29.073 -8.543 -18.669 1.00 61.03 170 PRO A CA 1
ATOM 1207 C C . PRO A 1 170 ? 29.517 -8.532 -20.140 1.00 61.03 170 PRO A C 1
ATOM 1209 O O . PRO A 1 170 ? 30.704 -8.377 -20.406 1.00 61.03 170 PRO A O 1
ATOM 1212 N N . ASP A 1 171 ? 28.567 -8.634 -21.075 1.00 53.44 171 ASP A N 1
ATOM 1213 C CA . ASP A 1 171 ? 28.816 -8.696 -22.522 1.00 53.44 171 ASP A CA 1
ATOM 1214 C C . ASP A 1 171 ? 28.825 -7.310 -23.206 1.00 53.44 171 ASP A C 1
ATOM 1216 O O . ASP A 1 171 ? 28.836 -7.219 -24.433 1.00 53.44 171 ASP A O 1
ATOM 1220 N N . ALA A 1 172 ? 28.782 -6.211 -22.441 1.00 53.75 172 ALA A N 1
ATOM 1221 C CA . ALA A 1 172 ? 28.789 -4.859 -22.999 1.00 53.75 172 ALA A CA 1
ATOM 1222 C C . ALA A 1 172 ? 30.133 -4.542 -23.690 1.00 53.75 172 ALA A C 1
ATOM 1224 O O . ALA A 1 172 ? 31.194 -4.577 -23.068 1.00 53.75 172 ALA A O 1
ATOM 1225 N N . ILE A 1 173 ? 30.078 -4.195 -24.981 1.00 47.91 173 ILE A N 1
ATOM 1226 C CA . ILE A 1 173 ? 31.255 -4.047 -25.858 1.00 47.91 173 ILE A CA 1
ATOM 1227 C C . ILE A 1 173 ? 32.009 -2.720 -25.621 1.00 47.91 173 ILE A C 1
ATOM 1229 O O . ILE A 1 173 ? 33.213 -2.645 -25.869 1.00 47.91 173 ILE A O 1
ATOM 1233 N N . THR A 1 174 ? 31.354 -1.684 -25.074 1.00 45.59 174 THR A N 1
ATOM 1234 C CA . THR A 1 174 ? 31.960 -0.345 -24.932 1.00 45.59 174 THR A CA 1
ATOM 1235 C C . THR A 1 174 ? 31.578 0.333 -23.616 1.00 45.59 174 THR A C 1
ATOM 1237 O O . THR A 1 174 ? 30.435 0.730 -23.451 1.00 45.59 174 THR A O 1
ATOM 1240 N N . GLY A 1 175 ? 32.549 0.535 -22.715 1.00 53.88 175 GLY A N 1
ATOM 1241 C CA . GLY A 1 175 ? 32.435 1.412 -21.538 1.00 53.88 175 GLY A CA 1
ATOM 1242 C C . GLY A 1 175 ? 31.460 0.946 -20.444 1.00 53.88 175 GLY A C 1
ATOM 1243 O O . GLY A 1 175 ? 30.304 0.631 -20.690 1.00 53.88 175 GLY A O 1
ATOM 1244 N N . GLY A 1 176 ? 31.906 0.942 -19.187 1.00 56.84 176 GLY A N 1
ATOM 1245 C CA . GLY A 1 176 ? 31.019 0.644 -18.061 1.00 56.84 176 GLY A CA 1
ATOM 1246 C C . GLY A 1 176 ? 29.926 1.708 -17.905 1.00 56.84 176 GLY A C 1
ATOM 1247 O O . GLY A 1 176 ? 30.197 2.826 -17.479 1.00 56.84 176 GLY A O 1
ATOM 1248 N N . TYR A 1 177 ? 28.683 1.358 -18.215 1.00 63.72 177 TYR A N 1
ATOM 1249 C CA . TYR A 1 177 ? 27.484 2.102 -17.848 1.00 63.72 177 TYR A CA 1
ATOM 1250 C C . TYR A 1 177 ? 27.104 1.798 -16.399 1.00 63.72 177 TYR A C 1
ATOM 1252 O O . TYR A 1 177 ? 26.833 0.645 -16.055 1.00 63.72 177 TYR A O 1
ATOM 1260 N N . SER A 1 178 ? 27.046 2.835 -15.568 1.00 74.88 178 SER A N 1
ATOM 1261 C CA . SER A 1 178 ? 26.393 2.799 -14.261 1.00 74.88 178 SER A CA 1
ATOM 1262 C C . SER A 1 178 ? 25.740 4.145 -13.984 1.00 74.88 178 SER A C 1
ATOM 1264 O O . SER A 1 178 ? 26.396 5.179 -14.120 1.00 74.88 178 SER A O 1
ATOM 1266 N N . GLY A 1 179 ? 24.474 4.156 -13.584 1.00 84.00 179 GLY A N 1
ATOM 1267 C CA . GLY A 1 179 ? 23.796 5.411 -13.268 1.00 84.00 179 GLY A CA 1
ATOM 1268 C C . GLY A 1 179 ? 22.345 5.234 -12.855 1.00 84.00 179 GLY A C 1
ATOM 1269 O O . GLY A 1 179 ? 21.726 4.205 -13.134 1.00 84.00 179 GLY A O 1
ATOM 1270 N N . SER A 1 180 ? 21.804 6.250 -12.188 1.00 89.44 180 SER A N 1
ATOM 1271 C CA . SER A 1 180 ? 20.377 6.345 -11.885 1.00 89.44 180 SER A CA 1
ATOM 1272 C C . SER A 1 180 ? 19.567 6.571 -13.160 1.00 89.44 180 SER A C 1
ATOM 1274 O O . SER A 1 180 ? 19.969 7.354 -14.021 1.00 89.44 180 SER A O 1
ATOM 1276 N N . VAL A 1 181 ? 18.405 5.932 -13.259 1.00 90.12 181 VAL A N 1
ATOM 1277 C CA . VAL A 1 181 ? 17.425 6.223 -14.308 1.00 90.12 181 VAL A CA 1
ATOM 1278 C C . VAL A 1 181 ? 16.476 7.296 -13.793 1.00 90.12 181 VAL A C 1
ATOM 1280 O O . VAL A 1 181 ? 15.844 7.131 -12.751 1.00 90.12 181 VAL A O 1
ATOM 1283 N N . ASN A 1 182 ? 16.377 8.397 -14.532 1.00 92.38 182 ASN A N 1
ATOM 1284 C CA . ASN A 1 182 ? 15.440 9.470 -14.223 1.00 92.38 182 ASN A CA 1
ATOM 1285 C C . ASN A 1 182 ? 14.029 9.101 -14.692 1.00 92.38 182 ASN A C 1
ATOM 1287 O O . ASN A 1 182 ? 13.860 8.444 -15.720 1.00 92.38 182 ASN A O 1
ATOM 1291 N N . GLY A 1 183 ? 13.019 9.546 -13.951 1.00 93.44 183 GLY A N 1
ATOM 1292 C CA . GLY A 1 183 ? 11.620 9.323 -14.291 1.00 93.44 183 GLY A CA 1
ATOM 1293 C C . GLY A 1 183 ? 10.668 9.928 -13.269 1.00 93.44 183 GLY A C 1
ATOM 1294 O O . GLY A 1 183 ? 11.089 10.522 -12.275 1.00 93.44 183 GLY A O 1
ATOM 1295 N N . ALA A 1 184 ? 9.374 9.773 -13.522 1.00 96.06 184 ALA A N 1
ATOM 1296 C CA . ALA A 1 184 ? 8.302 10.226 -12.646 1.00 96.06 184 ALA A CA 1
ATOM 1297 C C . ALA A 1 184 ? 7.582 9.031 -12.014 1.00 96.06 184 ALA A C 1
ATOM 1299 O O . ALA A 1 184 ? 7.304 8.044 -12.691 1.00 96.06 184 ALA A O 1
ATOM 1300 N N . THR A 1 185 ? 7.250 9.138 -10.727 1.00 97.50 185 THR A N 1
ATOM 1301 C CA . THR A 1 185 ? 6.470 8.124 -10.003 1.00 97.50 185 THR A CA 1
ATOM 1302 C C . THR A 1 185 ? 5.043 8.619 -9.804 1.00 97.50 185 THR A C 1
ATOM 1304 O O . THR A 1 185 ? 4.836 9.734 -9.326 1.00 97.50 185 THR A O 1
ATOM 1307 N N . THR A 1 186 ? 4.061 7.790 -10.142 1.00 97.44 186 THR A N 1
ATOM 1308 C CA . THR A 1 186 ? 2.643 8.023 -9.862 1.00 97.44 186 THR A CA 1
ATOM 1309 C C . THR A 1 186 ? 2.091 6.912 -8.979 1.00 97.44 186 THR A C 1
ATOM 1311 O O . THR A 1 186 ? 2.514 5.759 -9.063 1.00 97.44 186 THR A O 1
ATOM 1314 N N . VAL A 1 187 ? 1.141 7.271 -8.118 1.00 98.00 187 VAL A N 1
ATOM 1315 C CA . VAL A 1 187 ? 0.438 6.346 -7.226 1.00 98.00 187 VAL A CA 1
ATOM 1316 C C . VAL A 1 187 ? -1.049 6.397 -7.561 1.00 98.00 187 VAL A C 1
ATOM 1318 O O . VAL A 1 187 ? -1.629 7.478 -7.654 1.00 98.00 187 VAL A O 1
ATOM 1321 N N . SER A 1 188 ? -1.664 5.234 -7.760 1.00 97.25 188 SER A N 1
ATOM 1322 C CA . SER A 1 188 ? -3.101 5.082 -7.985 1.00 97.25 188 SER A CA 1
ATOM 1323 C C . SER A 1 188 ? -3.608 3.880 -7.197 1.00 97.25 188 SER A C 1
ATOM 1325 O O . SER A 1 188 ? -3.351 2.731 -7.559 1.00 97.25 188 SER A O 1
ATOM 1327 N N . GLY A 1 189 ? -4.291 4.147 -6.081 1.00 96.56 189 GLY A N 1
ATOM 1328 C CA . GLY A 1 189 ? -4.702 3.102 -5.145 1.00 96.56 189 GLY A CA 1
ATOM 1329 C C . GLY A 1 189 ? -3.495 2.324 -4.616 1.00 96.56 189 GLY A C 1
ATOM 1330 O O . GLY A 1 189 ? -2.591 2.903 -4.023 1.00 96.56 189 GLY A O 1
ATOM 1331 N N . ASP A 1 190 ? -3.491 1.016 -4.853 1.00 96.94 190 ASP A N 1
ATOM 1332 C CA . ASP A 1 190 ? -2.445 0.054 -4.473 1.00 96.94 190 ASP A CA 1
ATOM 1333 C C . ASP A 1 190 ? -1.295 -0.049 -5.497 1.00 96.94 190 ASP A C 1
ATOM 1335 O O . ASP A 1 190 ? -0.426 -0.917 -5.392 1.00 96.94 190 ASP A O 1
ATOM 1339 N N . THR A 1 191 ? -1.329 0.771 -6.550 1.00 97.25 191 THR A N 1
ATOM 1340 C CA . THR A 1 191 ? -0.447 0.642 -7.712 1.00 97.25 191 THR A CA 1
ATOM 1341 C C . THR A 1 191 ? 0.494 1.824 -7.808 1.00 97.25 191 THR A C 1
ATOM 1343 O O . THR A 1 191 ? 0.064 2.976 -7.851 1.00 97.25 191 THR A O 1
ATOM 1346 N N . VAL A 1 192 ? 1.782 1.531 -7.929 1.00 98.12 192 VAL A N 1
ATOM 1347 C CA . VAL A 1 192 ? 2.831 2.513 -8.196 1.00 98.12 192 VAL A CA 1
ATOM 1348 C C . VAL A 1 192 ? 3.316 2.317 -9.620 1.00 98.12 192 VAL A C 1
ATOM 1350 O O . VAL A 1 192 ? 3.655 1.201 -10.001 1.00 98.12 192 VAL A O 1
ATOM 1353 N N . THR A 1 193 ? 3.365 3.386 -10.408 1.00 96.44 193 THR A N 1
ATOM 1354 C CA . THR A 1 193 ? 3.944 3.367 -11.755 1.00 96.44 193 THR A CA 1
ATOM 1355 C C . THR A 1 193 ? 5.089 4.360 -11.826 1.00 96.44 193 THR A C 1
ATOM 1357 O O . THR A 1 193 ? 4.896 5.562 -11.666 1.00 96.44 193 THR A O 1
ATOM 1360 N N . PHE A 1 194 ? 6.290 3.864 -12.087 1.00 96.75 194 PHE A N 1
ATOM 1361 C CA . PHE A 1 194 ? 7.428 4.682 -12.472 1.00 96.75 194 PHE A CA 1
ATOM 1362 C C . PHE A 1 194 ? 7.486 4.752 -13.995 1.00 96.75 194 PHE A C 1
ATOM 1364 O O . PHE A 1 194 ? 7.504 3.716 -14.650 1.00 96.75 194 PHE A O 1
ATOM 1371 N N . THR A 1 195 ? 7.519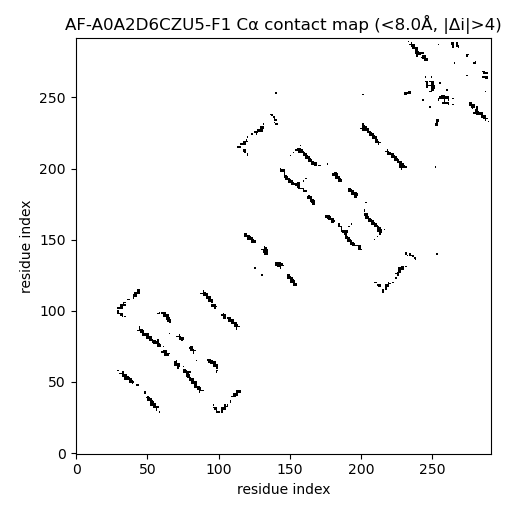 5.958 -14.556 1.00 93.69 195 THR A N 1
ATOM 1372 C CA . THR A 1 195 ? 7.728 6.201 -15.988 1.00 93.69 195 THR A CA 1
ATOM 1373 C C . THR A 1 195 ? 9.092 6.848 -16.177 1.00 93.69 195 THR A C 1
ATOM 1375 O O . THR A 1 195 ? 9.299 7.986 -15.755 1.00 93.69 195 THR A O 1
ATOM 1378 N N . ALA A 1 196 ? 10.021 6.118 -16.783 1.00 90.31 196 ALA A N 1
ATOM 1379 C CA . ALA A 1 196 ? 11.347 6.598 -17.131 1.00 90.31 196 ALA A CA 1
ATOM 1380 C C . ALA A 1 196 ? 11.263 7.747 -18.148 1.00 90.31 196 ALA A C 1
ATOM 1382 O O . ALA A 1 196 ? 10.417 7.741 -19.043 1.00 90.31 196 ALA A O 1
ATOM 1383 N N . SER A 1 197 ? 12.158 8.728 -18.017 1.00 87.50 197 SER A N 1
ATOM 1384 C CA . SER A 1 197 ? 12.254 9.865 -18.945 1.00 87.50 197 SER A CA 1
ATOM 1385 C C . SER A 1 197 ? 12.741 9.454 -20.336 1.00 87.50 197 SER A C 1
ATOM 1387 O O . SER A 1 197 ? 12.497 10.160 -21.310 1.00 87.50 197 SER A O 1
ATOM 1389 N N . GLU A 1 198 ? 13.428 8.317 -20.417 1.00 79.50 198 GLU A N 1
ATOM 1390 C CA . GLU A 1 198 ? 13.917 7.701 -21.644 1.00 79.50 198 GLU A CA 1
ATOM 1391 C C . GLU A 1 198 ? 13.568 6.212 -21.627 1.00 79.50 198 GLU A C 1
ATOM 1393 O O . GLU A 1 198 ? 13.364 5.619 -20.564 1.00 79.50 198 GLU A O 1
ATOM 1398 N N . VAL A 1 199 ? 13.503 5.597 -22.807 1.00 77.19 199 VAL A N 1
ATOM 1399 C CA . VAL A 1 199 ? 13.326 4.145 -22.923 1.00 77.19 199 VAL A CA 1
ATOM 1400 C C . VAL A 1 199 ? 14.465 3.405 -22.220 1.00 77.19 199 VAL A C 1
ATOM 1402 O O . VAL A 1 199 ? 15.622 3.829 -22.263 1.00 77.19 199 VAL A O 1
ATOM 1405 N N . PHE A 1 200 ? 14.151 2.280 -21.575 1.00 79.38 200 PHE A N 1
ATOM 1406 C CA . PHE A 1 200 ? 15.189 1.428 -21.001 1.00 79.38 200 PHE A CA 1
ATOM 1407 C C . PHE A 1 200 ? 16.058 0.852 -22.128 1.00 79.38 200 PHE A C 1
ATOM 1409 O O . PHE A 1 200 ? 15.593 0.060 -22.946 1.00 79.38 200 PHE A O 1
ATOM 1416 N N . ALA A 1 201 ? 17.314 1.289 -22.180 1.00 74.31 201 ALA A N 1
ATOM 1417 C CA . ALA A 1 201 ? 18.294 0.869 -23.168 1.00 74.31 201 ALA A CA 1
ATOM 1418 C C . ALA A 1 201 ? 18.673 -0.616 -23.026 1.00 74.31 201 ALA A C 1
ATOM 1420 O O . ALA A 1 201 ? 18.724 -1.162 -21.922 1.00 74.31 201 ALA A O 1
ATOM 1421 N N . SER A 1 202 ? 18.973 -1.241 -24.164 1.00 71.00 202 SER A N 1
ATOM 1422 C CA . SER A 1 202 ? 19.501 -2.603 -24.267 1.00 71.00 202 SER A CA 1
ATOM 1423 C C . SER A 1 202 ? 20.901 -2.744 -23.662 1.00 71.00 202 SER A C 1
ATOM 1425 O O . SER A 1 202 ? 21.537 -1.763 -23.273 1.00 71.00 202 SER A O 1
ATOM 1427 N N . ALA A 1 203 ? 21.370 -3.993 -23.567 1.00 70.38 203 ALA A N 1
ATOM 1428 C CA . ALA A 1 203 ? 22.663 -4.377 -22.994 1.00 70.38 203 ALA A CA 1
ATOM 1429 C C . ALA A 1 203 ? 22.864 -3.944 -21.524 1.00 70.38 203 ALA A C 1
ATOM 1431 O O . ALA A 1 203 ? 23.996 -3.820 -21.044 1.00 70.38 203 ALA A O 1
ATOM 1432 N N . ARG A 1 204 ? 21.770 -3.711 -20.787 1.00 77.06 204 ARG A N 1
ATOM 1433 C CA . ARG A 1 204 ? 21.796 -3.190 -19.414 1.00 77.06 204 ARG A CA 1
ATOM 1434 C C . ARG A 1 204 ? 20.994 -4.063 -18.464 1.00 77.06 204 ARG A C 1
ATOM 1436 O O . ARG A 1 204 ? 19.915 -4.552 -18.796 1.00 77.06 204 ARG A O 1
ATOM 1443 N N . SER A 1 205 ? 21.519 -4.200 -17.253 1.00 84.44 205 SER A N 1
ATOM 1444 C CA . SER A 1 205 ? 20.762 -4.662 -16.095 1.00 84.44 205 SER A CA 1
ATOM 1445 C C . SER A 1 205 ? 20.207 -3.453 -15.353 1.00 84.44 205 SER A C 1
ATOM 1447 O O . SER A 1 205 ? 20.907 -2.458 -15.160 1.00 84.44 205 SER A O 1
ATOM 1449 N N . TYR A 1 206 ? 18.953 -3.540 -14.934 1.00 88.69 206 TYR A N 1
ATOM 1450 C CA . TYR A 1 206 ? 18.255 -2.533 -14.155 1.00 88.69 206 TYR A CA 1
ATOM 1451 C C . TYR A 1 206 ? 17.917 -3.102 -12.788 1.00 88.69 206 TYR A C 1
ATOM 1453 O O . TYR A 1 206 ? 17.271 -4.141 -12.684 1.00 88.69 206 TYR A O 1
ATOM 1461 N N . THR A 1 207 ? 18.331 -2.403 -11.737 1.00 91.75 207 THR A N 1
ATOM 1462 C CA . THR A 1 207 ? 17.930 -2.686 -10.359 1.00 91.75 207 THR A CA 1
ATOM 1463 C C . THR A 1 207 ? 16.865 -1.685 -9.950 1.00 91.75 207 THR A C 1
ATOM 1465 O O . THR A 1 207 ? 17.087 -0.473 -10.016 1.00 91.75 207 THR A O 1
ATOM 1468 N N . VAL A 1 208 ? 15.721 -2.199 -9.518 1.00 93.94 208 VAL A N 1
ATOM 1469 C CA . VAL A 1 208 ? 14.561 -1.430 -9.074 1.00 93.94 208 VAL A CA 1
ATOM 1470 C C . VAL A 1 208 ? 14.411 -1.629 -7.577 1.00 93.94 208 VAL A C 1
ATOM 1472 O O . VAL A 1 208 ? 14.304 -2.763 -7.125 1.00 93.94 208 VAL A O 1
ATOM 1475 N N . SER A 1 209 ? 14.370 -0.544 -6.813 1.00 95.56 209 SER A N 1
ATOM 1476 C CA . SER A 1 209 ? 14.009 -0.547 -5.396 1.00 95.56 209 SER A CA 1
ATOM 1477 C C . SER A 1 209 ? 12.725 0.250 -5.204 1.00 95.56 209 SER A C 1
ATOM 1479 O O . SER A 1 209 ? 12.631 1.393 -5.659 1.00 95.56 209 SER A O 1
ATOM 1481 N N . VAL A 1 210 ? 11.735 -0.359 -4.556 1.00 97.00 210 VAL A N 1
ATOM 1482 C CA . VAL A 1 210 ? 10.411 0.231 -4.339 1.00 97.00 210 VAL A CA 1
ATOM 1483 C C . VAL A 1 210 ? 10.087 0.270 -2.850 1.00 97.00 210 VAL A C 1
ATOM 1485 O O . VAL A 1 210 ? 10.238 -0.730 -2.147 1.00 97.00 210 VAL A O 1
ATOM 1488 N N . GLU A 1 211 ? 9.590 1.416 -2.394 1.00 97.56 211 GLU A N 1
ATOM 1489 C CA . GLU A 1 211 ? 9.048 1.639 -1.053 1.00 97.56 211 GLU A CA 1
ATOM 1490 C C . GLU A 1 211 ? 7.725 2.407 -1.144 1.00 97.56 211 GLU A C 1
ATOM 1492 O O . GLU A 1 211 ? 7.565 3.275 -2.005 1.00 97.56 211 GLU A O 1
ATOM 1497 N N . GLY A 1 212 ? 6.788 2.118 -0.243 1.00 97.62 212 GLY A N 1
ATOM 1498 C CA . GLY A 1 212 ? 5.486 2.778 -0.157 1.00 97.62 212 GLY A CA 1
ATOM 1499 C C . GLY A 1 212 ? 5.184 3.274 1.253 1.00 97.62 212 GLY A C 1
ATOM 1500 O O . GLY A 1 212 ? 5.692 2.732 2.234 1.00 97.62 212 GLY A O 1
ATOM 1501 N N . VAL A 1 213 ? 4.352 4.307 1.341 1.00 98.12 213 VAL A N 1
ATOM 1502 C CA . VAL A 1 213 ? 3.704 4.754 2.577 1.00 98.12 213 VAL A CA 1
ATOM 1503 C C . VAL A 1 213 ? 2.200 4.681 2.347 1.00 98.12 213 VAL A C 1
ATOM 1505 O O . VAL A 1 213 ? 1.706 5.269 1.378 1.00 98.12 213 VAL A O 1
ATOM 1508 N N . ASP A 1 214 ? 1.490 3.944 3.197 1.00 97.25 214 ASP A N 1
ATOM 1509 C CA . ASP A 1 214 ? 0.033 3.815 3.119 1.00 97.25 214 ASP A CA 1
ATOM 1510 C C . ASP A 1 214 ? -0.691 5.129 3.480 1.00 97.25 214 ASP A C 1
ATOM 1512 O O . ASP A 1 214 ? -0.079 6.168 3.749 1.00 97.25 214 ASP A O 1
ATOM 1516 N N . VAL A 1 215 ? -2.022 5.098 3.463 1.00 94.75 215 VAL A N 1
ATOM 1517 C CA . VAL A 1 215 ? -2.865 6.244 3.842 1.00 94.75 215 VAL A CA 1
ATOM 1518 C C . VAL A 1 215 ? -2.858 6.559 5.343 1.00 94.75 215 VAL A C 1
ATOM 1520 O O . VAL A 1 215 ? -3.238 7.667 5.724 1.00 94.75 215 VAL A O 1
ATOM 1523 N N . ALA A 1 216 ? -2.423 5.621 6.185 1.00 94.50 216 ALA A N 1
ATOM 1524 C CA . ALA A 1 216 ? -2.286 5.774 7.630 1.00 94.50 216 ALA A CA 1
ATOM 1525 C C . ALA A 1 216 ? -0.892 6.283 8.054 1.00 94.50 216 ALA A C 1
ATOM 1527 O O . ALA A 1 216 ? -0.714 6.733 9.187 1.00 94.50 216 ALA A O 1
ATOM 1528 N N . GLY A 1 217 ? 0.075 6.296 7.134 1.00 96.00 217 GLY A N 1
ATOM 1529 C CA . GLY A 1 217 ? 1.454 6.711 7.356 1.00 96.00 217 GLY A CA 1
ATOM 1530 C C . GLY A 1 217 ? 2.426 5.565 7.657 1.00 96.00 217 GLY A C 1
ATOM 1531 O O . GLY A 1 217 ? 3.594 5.852 7.939 1.00 96.00 217 GLY A O 1
ATOM 1532 N N . ASN A 1 218 ? 2.008 4.295 7.591 1.00 96.25 218 ASN A N 1
ATOM 1533 C CA . ASN A 1 218 ? 2.915 3.168 7.797 1.00 96.25 218 ASN A CA 1
ATOM 1534 C C . ASN A 1 218 ? 3.755 2.930 6.538 1.00 96.25 218 ASN A C 1
ATOM 1536 O O . ASN A 1 218 ? 3.305 3.083 5.401 1.00 96.25 218 ASN A O 1
ATOM 1540 N N . ARG A 1 219 ? 5.028 2.579 6.740 1.00 97.19 219 ARG A N 1
ATOM 1541 C CA . ARG A 1 219 ? 6.025 2.496 5.669 1.00 97.19 219 ARG A CA 1
ATOM 1542 C C . ARG A 1 219 ? 6.400 1.053 5.377 1.00 97.19 219 ARG A C 1
ATOM 1544 O O . ARG A 1 219 ? 6.787 0.327 6.291 1.00 97.19 219 ARG A O 1
ATOM 1551 N N . SER A 1 220 ? 6.352 0.663 4.106 1.00 97.62 220 SER A N 1
ATOM 1552 C CA . SER A 1 220 ? 6.800 -0.660 3.677 1.00 97.62 220 SER A CA 1
ATOM 1553 C C . SER A 1 220 ? 8.303 -0.838 3.895 1.00 97.62 220 SER A C 1
ATOM 1555 O O . SER A 1 220 ? 9.085 0.115 3.833 1.00 97.62 220 SER A O 1
ATOM 1557 N N . ALA A 1 221 ? 8.734 -2.090 4.037 1.00 96.06 221 ALA A N 1
ATOM 1558 C CA . ALA A 1 221 ? 10.122 -2.433 3.751 1.00 96.06 221 ALA A CA 1
ATOM 1559 C C . ALA A 1 221 ? 10.424 -2.202 2.257 1.00 96.06 221 ALA A C 1
ATOM 1561 O O . ALA A 1 221 ? 9.538 -2.355 1.409 1.00 96.06 221 ALA A O 1
ATOM 1562 N N . ALA A 1 222 ? 11.675 -1.866 1.934 1.00 94.06 222 ALA A N 1
ATOM 1563 C CA . ALA A 1 222 ? 12.124 -1.788 0.549 1.00 94.06 222 ALA A CA 1
ATOM 1564 C C . ALA A 1 222 ? 12.081 -3.166 -0.112 1.00 94.06 222 ALA A C 1
ATOM 1566 O O . ALA A 1 222 ? 12.595 -4.148 0.434 1.00 94.06 222 ALA A O 1
ATOM 1567 N N . LYS A 1 223 ? 11.512 -3.233 -1.317 1.00 94.81 223 LYS A N 1
ATOM 1568 C CA . LYS A 1 223 ? 11.591 -4.415 -2.173 1.00 94.81 223 LYS A CA 1
ATOM 1569 C C . LYS A 1 223 ? 12.472 -4.113 -3.373 1.00 94.81 223 LYS A C 1
ATOM 1571 O O . LYS A 1 223 ? 12.139 -3.248 -4.180 1.00 94.81 223 LYS A O 1
ATOM 1576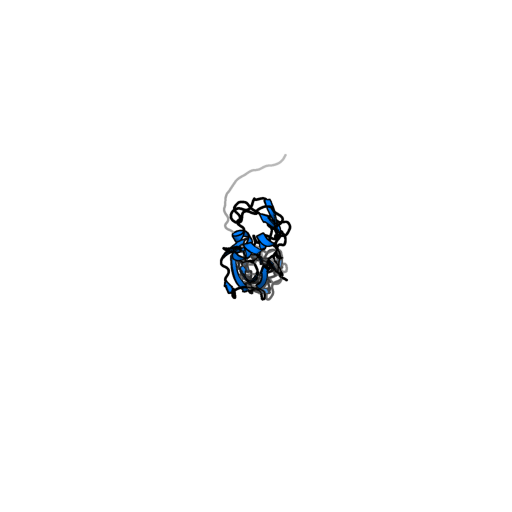 N N . THR A 1 224 ? 13.558 -4.872 -3.498 1.00 93.56 224 THR A N 1
ATOM 1577 C CA . THR A 1 224 ? 14.469 -4.785 -4.641 1.00 93.56 224 THR A CA 1
ATOM 1578 C C . THR A 1 224 ? 14.234 -5.937 -5.608 1.00 93.56 224 THR A C 1
ATOM 1580 O O . THR A 1 224 ? 14.192 -7.097 -5.191 1.00 93.56 224 THR A O 1
ATOM 1583 N N . THR A 1 225 ? 14.104 -5.619 -6.892 1.00 91.25 225 THR A N 1
ATOM 1584 C CA . THR A 1 225 ? 14.098 -6.578 -8.003 1.00 91.25 225 THR A CA 1
ATOM 1585 C C . THR A 1 225 ? 15.081 -6.125 -9.075 1.00 91.25 225 THR A C 1
ATOM 1587 O O . THR A 1 225 ? 15.595 -5.003 -9.043 1.00 91.25 225 THR A O 1
ATOM 1590 N N . SER A 1 226 ? 15.368 -7.000 -10.032 1.00 89.00 226 SER A N 1
ATOM 1591 C CA . SER A 1 226 ? 16.199 -6.646 -11.174 1.00 89.00 226 SER A CA 1
ATOM 1592 C C . SER A 1 226 ? 15.666 -7.273 -12.445 1.00 89.00 226 SER A C 1
ATOM 1594 O O . SER A 1 226 ? 15.254 -8.429 -12.434 1.00 89.00 226 SER A O 1
ATOM 1596 N N . PHE A 1 227 ? 15.749 -6.543 -13.548 1.00 85.75 227 PHE A N 1
ATOM 1597 C CA . PHE A 1 227 ? 15.484 -7.068 -14.880 1.00 85.75 227 PHE A CA 1
ATOM 1598 C C . PHE A 1 227 ? 16.613 -6.653 -15.815 1.00 85.75 227 PHE A C 1
ATOM 1600 O O . PHE A 1 227 ? 17.253 -5.626 -15.607 1.00 85.75 227 PHE A O 1
ATOM 1607 N N . SER A 1 228 ? 16.860 -7.443 -16.853 1.00 79.44 228 SER A N 1
ATOM 1608 C CA . SER A 1 228 ? 17.812 -7.069 -17.896 1.00 79.44 228 SER A CA 1
ATOM 1609 C C . SER A 1 228 ? 17.067 -6.757 -19.181 1.00 79.44 228 SER A C 1
ATOM 1611 O O . SER A 1 228 ? 16.115 -7.447 -19.556 1.00 79.44 228 SER A O 1
ATOM 1613 N N . VAL A 1 229 ? 17.515 -5.717 -19.872 1.00 74.38 229 VAL A N 1
ATOM 1614 C CA . VAL A 1 229 ? 17.162 -5.497 -21.270 1.00 74.38 229 VAL A CA 1
ATOM 1615 C C . VAL A 1 229 ? 18.326 -6.067 -22.060 1.00 74.38 229 VAL A C 1
ATOM 1617 O O . VAL A 1 229 ? 19.402 -5.472 -22.131 1.00 74.38 229 VAL A O 1
ATOM 1620 N N . GLY A 1 230 ? 18.140 -7.286 -22.564 1.00 61.16 230 GLY A N 1
ATOM 1621 C CA . GLY A 1 230 ? 19.145 -7.933 -23.400 1.00 61.16 230 GLY A CA 1
ATOM 1622 C C . GLY A 1 230 ? 19.397 -7.118 -24.663 1.00 61.16 230 GLY A C 1
ATOM 1623 O O . GLY A 1 230 ? 18.554 -6.320 -25.081 1.00 61.16 230 GLY A O 1
ATOM 1624 N N . THR A 1 231 ? 20.551 -7.324 -25.289 1.00 52.12 231 THR A N 1
ATOM 1625 C CA . THR A 1 231 ? 20.656 -7.012 -26.711 1.00 52.12 231 THR A CA 1
ATOM 1626 C C . THR A 1 231 ? 19.605 -7.860 -27.435 1.00 52.12 231 THR A C 1
ATOM 1628 O O . THR A 1 231 ? 19.382 -9.019 -27.057 1.00 52.12 231 THR A O 1
ATOM 1631 N N . PRO A 1 232 ? 18.876 -7.308 -28.416 1.00 50.00 232 PRO A N 1
ATOM 1632 C CA . PRO A 1 232 ? 18.069 -8.149 -29.291 1.00 50.00 232 PRO A CA 1
ATOM 1633 C C . PRO A 1 232 ? 18.979 -9.255 -29.833 1.00 50.00 232 PRO A C 1
ATOM 1635 O O . PRO A 1 232 ? 20.187 -9.051 -29.998 1.00 50.00 232 PRO A O 1
ATOM 1638 N N . LYS A 1 233 ? 18.425 -10.443 -30.103 1.00 53.09 233 LYS A N 1
ATOM 1639 C CA . LYS A 1 233 ? 19.154 -11.384 -30.955 1.00 53.09 233 LYS A CA 1
ATOM 1640 C C . LYS A 1 233 ? 19.584 -10.593 -32.182 1.00 53.09 233 LYS A C 1
ATOM 1642 O O . LYS A 1 233 ? 18.733 -10.012 -32.848 1.00 53.09 233 LYS A O 1
ATOM 1647 N N . ARG A 1 234 ? 20.899 -10.538 -32.384 1.00 60.03 234 ARG A N 1
ATOM 1648 C CA . ARG A 1 234 ? 21.577 -10.022 -33.566 1.00 60.03 234 ARG A CA 1
ATOM 1649 C C . ARG A 1 234 ? 20.679 -10.236 -34.783 1.00 60.03 234 ARG A C 1
ATOM 1651 O O . ARG A 1 234 ? 20.448 -11.379 -35.175 1.00 60.03 234 ARG A O 1
ATOM 1658 N N . LEU A 1 235 ? 20.087 -9.160 -35.300 1.00 64.44 235 LEU A N 1
ATOM 1659 C CA . LEU A 1 235 ? 19.117 -9.268 -36.379 1.00 64.44 235 LEU A CA 1
ATOM 1660 C C . LEU A 1 235 ? 19.828 -9.890 -37.584 1.00 64.44 235 LEU A C 1
ATOM 1662 O O . LEU A 1 235 ? 20.908 -9.439 -37.951 1.00 64.44 235 LEU A O 1
ATOM 1666 N N . HIS A 1 236 ? 19.267 -10.935 -38.189 1.00 73.44 236 HIS A N 1
ATOM 1667 C CA . HIS A 1 236 ? 19.828 -11.515 -39.416 1.00 73.44 236 HIS A CA 1
ATOM 1668 C C . HIS A 1 236 ? 19.243 -10.867 -40.675 1.00 73.44 236 HIS A C 1
ATOM 1670 O O . HIS A 1 236 ? 19.833 -10.961 -41.752 1.00 73.44 236 HIS A O 1
ATOM 1676 N N . ARG A 1 237 ? 18.101 -10.178 -40.544 1.00 79.25 237 ARG A N 1
ATOM 1677 C CA . ARG A 1 237 ? 17.411 -9.514 -41.649 1.00 79.25 237 ARG A CA 1
ATOM 1678 C C . ARG A 1 237 ? 16.667 -8.251 -41.204 1.00 79.25 237 ARG A C 1
ATOM 1680 O O . ARG A 1 237 ? 15.805 -8.314 -40.335 1.00 79.25 237 ARG A O 1
ATOM 1687 N N . TYR A 1 238 ? 16.958 -7.127 -41.851 1.00 79.50 238 TYR A N 1
ATOM 1688 C CA . TYR A 1 238 ? 16.374 -5.806 -41.613 1.00 79.50 238 TYR A CA 1
ATOM 1689 C C . TYR A 1 238 ? 15.488 -5.364 -42.780 1.00 79.50 238 TYR A C 1
ATOM 1691 O O . TYR A 1 238 ? 15.870 -5.552 -43.929 1.00 79.50 238 TYR A O 1
ATOM 1699 N N . VAL A 1 239 ? 14.339 -4.739 -42.516 1.00 82.69 239 VAL A N 1
ATOM 1700 C CA . VAL A 1 239 ? 13.521 -4.098 -43.561 1.00 82.69 239 VAL A CA 1
ATOM 1701 C C . VAL A 1 239 ? 13.706 -2.588 -43.471 1.00 82.69 239 VAL A C 1
ATOM 1703 O O . VAL A 1 239 ? 13.369 -1.983 -42.454 1.00 82.69 239 VAL A O 1
ATOM 1706 N N . VAL A 1 240 ? 14.233 -1.992 -44.541 1.00 83.38 240 VAL A N 1
ATOM 1707 C CA . VAL A 1 240 ? 14.533 -0.557 -44.633 1.00 83.38 240 VAL A CA 1
ATOM 1708 C C . VAL A 1 240 ? 13.280 0.280 -44.392 1.00 83.38 240 VAL A C 1
ATOM 1710 O O . VAL A 1 240 ? 12.256 0.058 -45.037 1.00 83.38 240 VAL A O 1
ATOM 1713 N N . GLN A 1 241 ? 13.365 1.247 -43.481 1.00 82.31 241 GLN A N 1
ATOM 1714 C CA . GLN A 1 241 ? 12.295 2.201 -43.199 1.00 82.31 241 GLN A CA 1
ATOM 1715 C C . GLN A 1 241 ? 12.504 3.500 -43.984 1.00 82.31 241 GLN A C 1
ATOM 1717 O O . GLN A 1 241 ? 13.591 3.788 -44.487 1.00 82.31 241 GLN A O 1
ATOM 1722 N N . GLU A 1 242 ? 11.449 4.301 -44.104 1.00 82.44 242 GLU A N 1
ATOM 1723 C CA . GLU A 1 242 ? 11.541 5.615 -44.740 1.00 82.44 242 GLU A CA 1
ATOM 1724 C C . GLU A 1 242 ? 12.530 6.521 -43.985 1.00 82.44 242 GLU A C 1
ATOM 1726 O O . GLU A 1 242 ? 12.441 6.678 -42.768 1.00 82.44 242 GLU A O 1
ATOM 1731 N N . GLY A 1 243 ? 13.488 7.106 -44.711 1.00 81.69 243 GLY A N 1
ATOM 1732 C CA . GLY A 1 243 ? 14.514 7.989 -44.144 1.00 81.69 243 GLY A CA 1
ATOM 1733 C C . GLY A 1 243 ? 15.722 7.284 -43.517 1.00 81.69 243 GLY A C 1
ATOM 1734 O O . GLY A 1 243 ? 16.619 7.967 -43.023 1.00 81.69 243 GLY A O 1
ATOM 1735 N N . ASP A 1 244 ? 15.784 5.949 -43.544 1.00 86.06 244 ASP A N 1
ATOM 1736 C CA . ASP A 1 244 ? 16.986 5.227 -43.131 1.00 86.06 244 ASP A CA 1
ATOM 1737 C C . ASP A 1 244 ? 18.171 5.497 -44.070 1.00 86.06 244 ASP A C 1
ATOM 1739 O O . ASP A 1 244 ? 18.013 5.720 -45.267 1.00 86.06 244 ASP A O 1
ATOM 1743 N N . THR A 1 245 ? 19.377 5.385 -43.520 1.00 89.31 245 THR A N 1
ATOM 1744 C CA . THR A 1 245 ? 20.659 5.302 -44.230 1.00 89.31 245 THR A CA 1
ATOM 1745 C C . THR A 1 245 ? 21.360 4.016 -43.797 1.00 89.31 245 THR A C 1
ATOM 1747 O O . THR A 1 245 ? 21.092 3.503 -42.710 1.00 89.31 245 THR A O 1
ATOM 1750 N N . LEU A 1 246 ? 22.315 3.487 -44.565 1.00 87.62 246 LEU A N 1
ATOM 1751 C CA . LEU A 1 246 ? 23.052 2.299 -44.108 1.00 87.62 246 LEU A CA 1
ATOM 1752 C C . LEU A 1 246 ? 23.838 2.553 -42.812 1.00 87.62 246 LEU A C 1
ATOM 1754 O O . LEU A 1 246 ? 23.994 1.637 -42.009 1.00 87.62 246 LEU A O 1
ATOM 1758 N N . GLN A 1 247 ? 24.294 3.787 -42.579 1.00 85.69 247 GLN A N 1
ATOM 1759 C CA . GLN A 1 247 ? 24.963 4.170 -41.332 1.00 85.69 247 GLN A CA 1
ATOM 1760 C C . GLN A 1 247 ? 23.986 4.228 -40.160 1.00 85.69 247 GLN A C 1
ATOM 1762 O O . GLN A 1 247 ? 24.293 3.711 -39.091 1.00 85.69 247 GLN A O 1
ATOM 1767 N N . SER A 1 248 ? 22.798 4.804 -40.358 1.00 79.31 248 SER A N 1
ATOM 1768 C CA . SER A 1 248 ? 21.770 4.839 -39.314 1.00 79.31 248 SER A CA 1
ATOM 1769 C C . SER A 1 248 ? 21.197 3.459 -39.031 1.00 79.31 248 SER A C 1
ATOM 1771 O O . SER A 1 248 ? 20.777 3.234 -37.906 1.00 79.31 248 SER A O 1
ATOM 1773 N N . ILE A 1 249 ? 21.197 2.545 -40.010 1.00 80.19 249 ILE A N 1
ATOM 1774 C CA . ILE A 1 249 ? 20.858 1.133 -39.816 1.00 80.19 249 ILE A CA 1
ATOM 1775 C C . ILE A 1 249 ? 21.971 0.426 -39.045 1.00 80.19 249 ILE A C 1
ATOM 1777 O O . ILE A 1 249 ? 21.651 -0.284 -38.105 1.00 80.19 249 ILE A O 1
ATOM 1781 N N . ALA A 1 250 ? 23.249 0.616 -39.395 1.00 77.75 250 ALA A N 1
ATOM 1782 C CA . ALA A 1 250 ? 24.385 -0.055 -38.749 1.00 77.75 250 ALA A CA 1
ATOM 1783 C C . ALA A 1 250 ? 24.680 0.436 -37.321 1.00 77.75 250 ALA A C 1
ATOM 1785 O O . ALA A 1 250 ? 25.142 -0.333 -36.484 1.00 77.75 250 ALA A O 1
ATOM 1786 N N . ALA A 1 251 ? 24.373 1.701 -37.033 1.00 73.00 251 ALA A N 1
ATOM 1787 C CA . ALA A 1 251 ? 24.517 2.297 -35.708 1.00 73.00 251 ALA A CA 1
ATOM 1788 C C . ALA A 1 251 ? 23.482 1.793 -34.692 1.00 73.00 251 ALA A C 1
ATOM 1790 O O . ALA A 1 251 ? 23.541 2.175 -33.522 1.00 73.00 251 ALA A O 1
ATOM 1791 N N . ARG A 1 252 ? 22.489 1.005 -35.124 1.00 67.56 252 ARG A N 1
ATOM 1792 C CA . ARG A 1 252 ? 21.406 0.591 -34.238 1.00 67.56 252 ARG A CA 1
ATOM 1793 C C . ARG A 1 252 ? 21.853 -0.510 -33.268 1.00 67.56 252 ARG A C 1
ATOM 1795 O O . ARG A 1 252 ? 22.644 -1.372 -33.653 1.00 67.56 252 ARG A O 1
ATOM 1802 N N . PRO A 1 253 ? 21.269 -0.543 -32.057 1.00 59.78 253 PRO A N 1
ATOM 1803 C CA . PRO A 1 253 ? 21.463 -1.624 -31.088 1.00 59.78 253 PRO A CA 1
ATOM 1804 C C . PRO A 1 253 ? 21.058 -3.025 -31.555 1.00 59.78 253 PRO A C 1
ATOM 1806 O O . PRO A 1 253 ? 21.518 -4.024 -31.014 1.00 59.78 253 PRO A O 1
ATOM 1809 N N . ASP A 1 254 ? 20.165 -3.115 -32.541 1.00 61.66 254 ASP A N 1
ATOM 1810 C CA . ASP A 1 254 ? 19.702 -4.372 -33.134 1.00 61.66 254 ASP A CA 1
ATOM 1811 C C . ASP A 1 254 ? 20.531 -4.845 -34.333 1.00 61.66 254 ASP A C 1
ATOM 1813 O O . ASP A 1 254 ? 20.329 -5.955 -34.833 1.00 61.66 254 ASP A O 1
ATOM 1817 N N . THR A 1 255 ? 21.511 -4.040 -34.744 1.00 71.06 255 THR A N 1
ATOM 1818 C CA . THR A 1 255 ? 22.502 -4.358 -35.770 1.00 71.06 255 THR A CA 1
ATOM 1819 C C . THR A 1 255 ? 23.910 -4.219 -35.164 1.00 71.06 255 THR A C 1
ATOM 1821 O O . THR A 1 255 ? 24.177 -4.731 -34.085 1.00 71.06 255 THR A O 1
ATOM 1824 N N . TYR A 1 256 ? 24.859 -3.560 -35.812 1.00 71.75 256 TYR A N 1
ATOM 1825 C CA . TYR A 1 256 ? 26.263 -3.613 -35.422 1.00 71.75 256 TYR A CA 1
ATOM 1826 C C . TYR A 1 256 ? 26.642 -2.730 -34.227 1.00 71.75 256 TYR A C 1
ATOM 1828 O O . TYR A 1 256 ? 27.791 -2.818 -33.801 1.00 71.75 256 TYR A O 1
ATOM 1836 N N . GLU A 1 257 ? 25.743 -1.875 -33.717 1.00 70.50 257 GLU A N 1
ATOM 1837 C CA . GLU A 1 257 ? 26.073 -0.822 -32.732 1.00 70.50 257 GLU A CA 1
ATOM 1838 C C . GLU A 1 257 ? 27.241 0.081 -33.173 1.00 70.50 257 GLU A C 1
ATOM 1840 O O . GLU A 1 257 ? 27.897 0.742 -32.369 1.00 70.50 257 GLU A O 1
ATOM 1845 N N . ASP A 1 258 ? 27.493 0.129 -34.479 1.00 72.62 258 ASP A N 1
ATOM 1846 C CA . ASP A 1 258 ? 28.629 0.806 -35.081 1.00 72.62 258 ASP A CA 1
ATOM 1847 C C . ASP A 1 258 ? 28.196 1.385 -36.425 1.00 72.62 258 ASP A C 1
ATOM 1849 O O . ASP A 1 258 ? 27.973 0.668 -37.405 1.00 72.62 258 ASP A O 1
ATOM 1853 N N . ALA A 1 259 ? 28.102 2.713 -36.480 1.00 76.38 259 ALA A N 1
ATOM 1854 C CA . ALA A 1 259 ? 27.756 3.423 -37.701 1.00 76.38 259 ALA A CA 1
ATOM 1855 C C . ALA A 1 259 ? 28.718 3.093 -38.851 1.00 76.38 259 ALA A C 1
ATOM 1857 O O . ALA A 1 259 ? 28.287 3.091 -40.002 1.00 76.38 259 ALA A O 1
ATOM 1858 N N . GLU A 1 260 ? 29.991 2.791 -38.562 1.00 84.00 260 GLU A N 1
ATOM 1859 C CA . GLU A 1 260 ? 31.024 2.478 -39.555 1.00 84.00 260 GLU A CA 1
ATOM 1860 C C . GLU A 1 260 ? 30.925 1.046 -40.104 1.00 84.00 260 GLU A C 1
ATOM 1862 O O . GLU A 1 260 ? 31.440 0.756 -41.192 1.00 84.00 260 GLU A O 1
ATOM 1867 N N . ALA A 1 261 ? 30.172 0.170 -39.436 1.00 81.94 261 ALA A N 1
ATOM 1868 C CA . ALA A 1 261 ? 29.906 -1.191 -39.889 1.00 81.94 261 ALA A CA 1
ATOM 1869 C C . ALA A 1 261 ? 28.893 -1.268 -41.047 1.00 81.94 261 ALA A C 1
ATOM 1871 O O . ALA A 1 261 ? 28.628 -2.354 -41.562 1.00 81.94 261 ALA A O 1
ATOM 1872 N N . TRP A 1 262 ? 28.383 -0.136 -41.545 1.00 85.94 262 TRP A N 1
ATOM 1873 C CA . TRP A 1 262 ? 27.509 -0.067 -42.726 1.00 85.94 262 TRP A CA 1
ATOM 1874 C C . TRP A 1 262 ? 28.081 -0.791 -43.957 1.00 85.94 262 TRP A C 1
ATOM 1876 O O . TRP A 1 262 ? 27.336 -1.336 -44.772 1.00 85.94 262 TRP A O 1
ATOM 1886 N N . LYS A 1 263 ? 29.413 -0.862 -44.076 1.00 87.00 263 LYS A N 1
ATOM 1887 C CA . LYS A 1 263 ? 30.105 -1.602 -45.145 1.00 87.00 263 LYS A CA 1
ATOM 1888 C C . LYS A 1 263 ? 29.836 -3.107 -45.083 1.00 87.00 263 LYS A C 1
ATOM 1890 O O . LYS A 1 263 ? 29.789 -3.747 -46.129 1.00 87.00 263 LYS A O 1
ATOM 1895 N N . LYS A 1 264 ? 29.621 -3.664 -43.885 1.00 84.88 264 LYS A N 1
ATOM 1896 C CA . LYS A 1 264 ? 29.227 -5.069 -43.705 1.00 84.88 264 LYS A CA 1
ATOM 1897 C C . LYS A 1 264 ? 27.846 -5.322 -44.307 1.00 84.88 264 LYS A C 1
ATOM 1899 O O . LYS A 1 264 ? 27.655 -6.335 -44.965 1.00 84.88 264 LYS A O 1
ATOM 1904 N N . ILE A 1 265 ? 26.918 -4.367 -44.183 1.00 86.56 265 ILE A N 1
ATOM 1905 C CA . ILE A 1 265 ? 25.591 -4.459 -44.812 1.00 86.56 265 ILE A CA 1
ATOM 1906 C C . ILE A 1 265 ? 25.726 -4.559 -46.332 1.00 86.56 265 ILE A C 1
ATOM 1908 O O . ILE A 1 265 ? 25.140 -5.456 -46.931 1.00 86.56 265 ILE A O 1
ATOM 1912 N N . LEU A 1 266 ? 26.530 -3.696 -46.960 1.00 85.56 266 LEU A N 1
ATOM 1913 C CA . LEU A 1 266 ? 26.767 -3.783 -48.406 1.00 85.56 266 LEU A CA 1
ATOM 1914 C C . LEU A 1 266 ? 27.402 -5.113 -48.815 1.00 85.56 266 LEU A C 1
ATOM 1916 O O . LEU A 1 266 ? 26.976 -5.717 -49.794 1.00 85.56 266 LEU A O 1
ATOM 1920 N N . LEU A 1 267 ? 28.403 -5.573 -48.061 1.00 83.94 267 LEU A N 1
ATOM 1921 C CA . LEU A 1 267 ? 29.138 -6.795 -48.373 1.00 83.94 267 LEU A CA 1
ATOM 1922 C C . LEU A 1 267 ? 28.230 -8.033 -48.386 1.00 83.94 267 LEU A C 1
ATOM 1924 O O . LEU A 1 267 ? 28.428 -8.924 -49.202 1.00 83.94 267 LEU A O 1
ATOM 1928 N N . VAL A 1 268 ? 27.240 -8.092 -47.502 1.00 84.75 268 VAL A N 1
ATOM 1929 C CA . VAL A 1 268 ? 26.329 -9.243 -47.389 1.00 84.75 268 VAL A CA 1
ATOM 1930 C C . VAL A 1 268 ? 25.207 -9.181 -48.428 1.00 84.75 268 VAL A C 1
ATOM 1932 O O . VAL A 1 268 ? 24.643 -10.202 -48.802 1.00 84.75 268 VAL A O 1
ATOM 1935 N N . ASN A 1 269 ? 24.899 -7.987 -48.930 1.00 87.12 269 ASN A N 1
ATOM 1936 C CA . ASN A 1 269 ? 23.777 -7.727 -49.827 1.00 87.12 269 ASN A CA 1
ATOM 1937 C C . ASN A 1 269 ? 24.227 -7.408 -51.262 1.00 87.12 269 ASN A C 1
ATOM 1939 O O . ASN A 1 269 ? 23.555 -6.657 -51.965 1.00 87.12 269 ASN A O 1
ATOM 1943 N N . GLN A 1 270 ? 25.357 -7.969 -51.700 1.00 79.19 270 GLN A N 1
ATOM 1944 C CA . GLN A 1 270 ? 25.939 -7.712 -53.027 1.00 79.19 270 GLN A CA 1
ATOM 1945 C C . GLN A 1 270 ? 25.034 -8.134 -54.194 1.00 79.19 270 GLN A C 1
ATOM 1947 O O . GLN A 1 270 ? 25.163 -7.588 -55.285 1.00 79.19 270 GLN A O 1
ATOM 1952 N N . ASP A 1 271 ? 24.108 -9.068 -53.959 1.00 75.69 271 ASP A N 1
ATOM 1953 C CA . ASP A 1 271 ? 23.158 -9.547 -54.970 1.00 75.69 271 ASP A CA 1
ATOM 1954 C C . ASP A 1 271 ? 22.073 -8.512 -55.315 1.00 75.69 271 ASP A C 1
ATOM 1956 O O . ASP A 1 271 ? 21.383 -8.636 -56.329 1.00 75.69 271 ASP A O 1
ATOM 1960 N N . TYR A 1 272 ? 21.910 -7.471 -54.491 1.00 75.75 272 TYR A N 1
ATOM 1961 C CA . TYR A 1 272 ? 21.058 -6.338 -54.825 1.00 75.75 272 TYR A CA 1
ATOM 1962 C C . TYR A 1 272 ? 21.846 -5.358 -55.694 1.00 75.75 272 TYR A C 1
ATOM 1964 O O . TYR A 1 272 ? 22.808 -4.741 -55.236 1.00 75.75 272 TYR A O 1
ATOM 1972 N N . ASN A 1 273 ? 21.41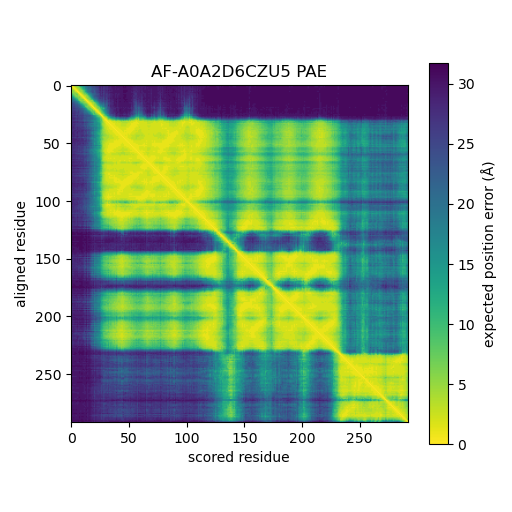5 -5.194 -56.948 1.00 62.53 273 ASN A N 1
ATOM 1973 C CA . ASN A 1 273 ? 21.984 -4.214 -57.871 1.00 62.53 273 ASN A CA 1
ATOM 1974 C C . ASN A 1 273 ? 21.931 -2.808 -57.241 1.00 62.53 273 ASN A C 1
ATOM 1976 O O . ASN A 1 273 ? 20.862 -2.213 -57.150 1.00 62.53 273 ASN A O 1
ATOM 1980 N N . GLU A 1 274 ? 23.091 -2.317 -56.803 1.00 70.06 274 GLU A N 1
ATOM 1981 C CA . GLU A 1 274 ? 23.343 -0.964 -56.289 1.00 70.06 274 GLU A CA 1
ATOM 1982 C C . GLU A 1 274 ? 22.398 -0.501 -55.162 1.00 70.06 274 GLU A C 1
ATOM 1984 O O . GLU A 1 274 ? 21.497 0.317 -55.346 1.00 70.06 274 GLU A O 1
ATOM 1989 N N . ILE A 1 275 ? 22.655 -0.960 -53.933 1.00 81.75 275 ILE A N 1
ATOM 1990 C CA . ILE A 1 275 ? 22.044 -0.356 -52.741 1.00 81.75 275 ILE A CA 1
ATOM 1991 C C . ILE A 1 275 ? 22.582 1.070 -52.569 1.00 81.75 275 ILE A C 1
ATOM 1993 O O . ILE A 1 275 ? 23.776 1.273 -52.332 1.00 81.75 275 ILE A O 1
ATOM 1997 N N . ASN A 1 276 ? 21.693 2.066 -52.619 1.00 83.81 276 ASN A N 1
ATOM 1998 C CA . ASN A 1 276 ? 22.040 3.436 -52.258 1.00 83.81 276 ASN A CA 1
ATOM 1999 C C . ASN A 1 276 ? 22.363 3.503 -50.759 1.00 83.81 276 ASN A C 1
ATOM 2001 O O . ASN A 1 276 ? 21.506 3.242 -49.918 1.00 83.81 276 ASN A O 1
ATOM 2005 N N . ARG A 1 277 ? 23.605 3.862 -50.427 1.00 82.06 277 ARG A N 1
ATOM 2006 C CA . ARG A 1 277 ? 24.084 3.966 -49.045 1.00 82.06 277 ARG A CA 1
ATOM 2007 C C . ARG A 1 277 ? 23.313 5.004 -48.230 1.00 82.06 277 ARG A C 1
ATOM 2009 O O . ARG A 1 277 ? 23.011 4.761 -47.061 1.00 82.06 277 ARG A O 1
ATOM 2016 N N . ASP A 1 278 ? 23.063 6.161 -48.828 1.00 87.06 278 ASP A N 1
ATOM 2017 C CA . ASP A 1 278 ? 22.569 7.343 -48.121 1.00 87.06 278 ASP A CA 1
ATOM 2018 C C . ASP A 1 278 ? 21.039 7.413 -48.125 1.00 87.06 278 ASP A C 1
ATOM 2020 O O . ASP A 1 278 ? 20.459 8.170 -47.357 1.00 87.06 278 ASP A O 1
ATOM 2024 N N . ALA A 1 279 ? 20.384 6.624 -48.980 1.00 86.69 279 ALA A N 1
ATOM 2025 C CA . ALA A 1 279 ? 18.930 6.518 -49.050 1.00 86.69 279 ALA A CA 1
ATOM 2026 C C . ALA A 1 279 ? 18.504 5.165 -49.659 1.00 86.69 279 ALA A C 1
ATOM 2028 O O . ALA A 1 279 ? 18.035 5.126 -50.803 1.00 86.69 279 ALA A O 1
ATOM 2029 N N . PRO A 1 280 ? 18.706 4.036 -48.954 1.00 86.25 280 PRO A N 1
ATOM 2030 C CA . PRO A 1 280 ? 18.193 2.742 -49.384 1.00 86.25 280 PRO A CA 1
ATOM 2031 C C . PRO A 1 280 ? 16.663 2.773 -49.532 1.00 86.25 280 PRO A C 1
ATOM 2033 O O . PRO A 1 280 ? 15.958 3.502 -48.836 1.00 86.25 280 PRO A O 1
ATOM 2036 N N . GLN A 1 281 ? 16.133 1.970 -50.455 1.00 87.12 281 GLN A N 1
ATOM 2037 C CA . GLN A 1 281 ? 14.698 1.940 -50.737 1.00 87.12 281 GLN A CA 1
ATOM 2038 C C . GLN A 1 281 ? 13.910 1.389 -49.539 1.00 87.12 281 GLN A C 1
ATOM 2040 O O . GLN A 1 281 ? 14.158 0.267 -49.101 1.00 87.12 281 GLN A O 1
ATOM 2045 N N . ALA A 1 282 ? 12.915 2.136 -49.057 1.00 84.31 282 ALA A N 1
ATOM 2046 C CA . ALA A 1 282 ? 12.006 1.659 -48.017 1.00 84.31 282 ALA A CA 1
ATOM 2047 C C . ALA A 1 282 ? 11.292 0.360 -48.442 1.00 84.31 282 ALA A C 1
ATOM 2049 O O . ALA A 1 282 ? 10.871 0.208 -49.591 1.00 84.31 282 ALA A O 1
ATOM 2050 N N . GLY A 1 283 ? 11.167 -0.588 -47.514 1.00 79.25 283 GLY A N 1
ATOM 2051 C CA . GLY A 1 283 ? 10.650 -1.935 -47.756 1.00 79.25 283 GLY A CA 1
ATOM 2052 C C . GLY A 1 283 ? 11.691 -2.940 -48.266 1.00 79.25 283 GLY A C 1
ATOM 2053 O O . GLY A 1 283 ? 11.381 -4.128 -48.357 1.00 79.25 283 GLY A O 1
ATOM 2054 N N . LEU A 1 284 ? 12.923 -2.513 -48.573 1.00 85.00 284 LEU A N 1
ATOM 2055 C CA . LEU A 1 284 ? 14.003 -3.418 -48.972 1.00 85.00 284 LEU A CA 1
ATOM 2056 C C . LEU A 1 284 ? 14.456 -4.287 -47.791 1.00 85.00 284 LEU A C 1
ATOM 2058 O O . LEU A 1 284 ? 14.759 -3.775 -46.718 1.00 85.00 284 LEU A O 1
ATOM 2062 N N . GLY A 1 285 ? 14.541 -5.603 -48.001 1.00 84.56 285 GLY A N 1
ATOM 2063 C CA . GLY A 1 285 ? 15.057 -6.544 -47.007 1.00 84.56 285 GLY A CA 1
ATOM 2064 C C . GLY A 1 285 ? 16.574 -6.715 -47.110 1.00 84.56 285 GLY A C 1
ATOM 2065 O O . GLY A 1 285 ? 17.050 -7.345 -48.049 1.00 84.56 285 GLY A O 1
ATOM 2066 N N . LEU A 1 286 ? 17.321 -6.216 -46.133 1.00 85.88 286 LEU A N 1
ATOM 2067 C CA . LEU A 1 286 ? 18.773 -6.331 -46.033 1.00 85.88 286 LEU A CA 1
ATOM 2068 C C . LEU A 1 286 ? 19.168 -7.470 -45.094 1.00 85.88 286 LEU A C 1
ATOM 2070 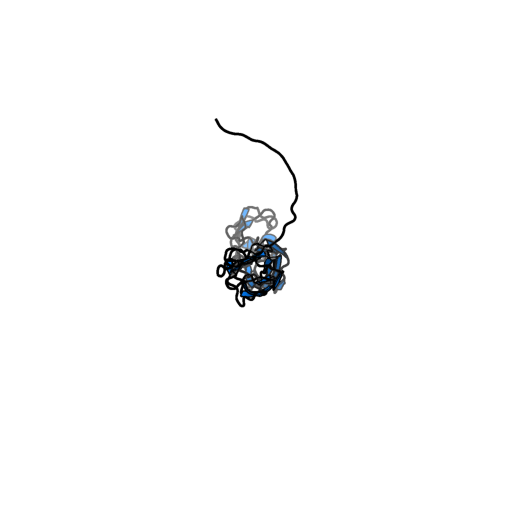O O . LEU A 1 286 ? 18.710 -7.536 -43.958 1.00 85.88 286 LEU A O 1
ATOM 2074 N N . TRP A 1 287 ? 20.056 -8.343 -45.546 1.00 84.81 287 TRP A N 1
ATOM 2075 C CA . TRP A 1 287 ? 20.702 -9.355 -44.718 1.00 84.81 287 TRP A CA 1
ATOM 2076 C C . TRP A 1 287 ? 21.813 -8.744 -43.866 1.00 84.81 287 TRP A C 1
ATOM 2078 O O . TRP A 1 287 ? 22.530 -7.841 -44.296 1.00 84.81 287 TRP A O 1
ATOM 2088 N N . LEU A 1 288 ? 21.977 -9.254 -42.655 1.00 82.94 288 LEU A N 1
ATOM 2089 C CA . LEU A 1 288 ? 23.017 -8.842 -41.724 1.00 82.94 288 LEU A CA 1
ATOM 2090 C C . LEU A 1 288 ? 23.833 -10.078 -41.346 1.00 82.94 288 LEU A C 1
ATOM 2092 O O . LEU A 1 288 ? 23.274 -11.129 -41.022 1.00 82.94 288 LEU A O 1
ATOM 2096 N N . HIS A 1 289 ? 25.156 -9.963 -41.422 1.00 79.44 289 HIS A N 1
ATOM 2097 C CA . HIS A 1 289 ? 26.074 -11.049 -41.097 1.00 79.44 289 HIS A CA 1
ATOM 2098 C C . HIS A 1 289 ? 26.852 -10.708 -39.841 1.00 79.44 289 HIS A C 1
ATOM 2100 O O . HIS A 1 289 ? 27.249 -9.564 -39.637 1.00 79.44 289 HIS A O 1
ATOM 2106 N N . TRP A 1 290 ? 27.103 -11.720 -39.028 1.00 69.19 290 TRP A N 1
ATOM 2107 C CA . TRP A 1 290 ? 27.787 -11.575 -37.762 1.00 69.19 290 TRP A CA 1
ATOM 2108 C C . TRP A 1 290 ? 29.015 -12.460 -37.802 1.00 69.19 290 TRP A C 1
ATOM 2110 O O . TRP A 1 290 ? 28.886 -13.661 -38.020 1.00 69.19 290 TRP A O 1
ATOM 2120 N N . ASP A 1 291 ? 30.182 -11.850 -37.616 1.00 64.06 291 ASP A N 1
ATOM 2121 C CA . ASP A 1 291 ? 31.410 -12.597 -37.382 1.00 64.06 291 ASP A CA 1
ATOM 2122 C C . ASP A 1 291 ? 31.214 -13.327 -36.035 1.00 64.06 291 ASP A C 1
ATOM 2124 O O . ASP A 1 291 ? 30.996 -12.672 -35.004 1.00 64.06 291 ASP A O 1
ATOM 2128 N N . GLU A 1 292 ? 31.141 -14.661 -36.072 1.00 49.62 292 GLU A N 1
ATOM 2129 C CA . GLU A 1 292 ? 31.134 -15.527 -34.879 1.00 49.62 292 GLU A CA 1
ATOM 2130 C C . GLU A 1 292 ? 32.523 -15.594 -34.234 1.00 49.62 292 GLU A C 1
ATOM 2132 O O . GLU A 1 292 ? 33.529 -15.687 -34.978 1.00 49.62 292 GLU A O 1
#

Solvent-accessible surface area (backbone atoms only — not comparable to full-atom values): 16621 Å² total; per-residue (Å²): 142,84,77,87,73,89,78,85,88,77,94,75,93,76,93,73,94,73,87,89,87,79,88,68,94,86,70,86,84,63,57,62,27,45,66,74,50,62,45,62,47,55,39,50,24,80,25,69,42,72,28,42,37,35,38,37,58,43,45,82,76,29,36,33,38,48,64,84,43,80,40,77,54,44,79,58,40,50,43,36,33,31,42,63,44,64,62,49,71,67,43,77,31,53,32,36,48,28,24,59,91,82,20,54,28,86,57,72,45,66,37,32,26,39,73,82,70,55,43,44,79,75,45,52,42,74,55,64,72,58,66,78,28,74,44,91,78,46,96,74,56,54,27,58,77,51,33,66,39,41,34,36,40,75,47,51,45,66,46,70,51,77,49,40,34,40,33,52,38,95,82,55,91,71,79,89,48,68,48,74,59,60,61,49,76,46,73,57,56,35,34,37,39,37,38,40,78,54,58,62,59,58,41,23,33,34,42,39,37,38,34,42,25,28,75,76,67,33,58,26,70,76,47,74,46,45,32,26,27,53,57,55,72,72,44,54,58,45,52,37,47,85,89,37,25,39,38,64,50,15,40,27,75,49,50,66,60,29,44,81,48,26,60,56,41,52,67,64,38,64,88,48,86,77,75,46,55,79,56,42,60,58,71,41,76,41,44,45,81,75,94,128

pLDDT: mean 80.9, std 19.84, range [31.22, 98.56]

Radius of gyration: 39.42 Å; Cα contacts (8 Å, |Δi|>4): 636; chains: 1; bounding box: 118×39×106 Å

Foldseek 3Di:
DDDDDDDDDDDDDDPDPDDDPDDDPPDDDQAQWAWDDKPPQEDALQWFDKMKTFGARWDQVKWKQKLNDIWHWPPDDRTMTITTTHRHDFAKIKIWIAHPPGRIYPDIGIHGHAYPDAKEWPDKPPFDDAQFADDPDAPQHGDQPPQKMKIFIPWFFPDKDKWKWKWADPPDPDDTDTDTFDFDWDGDIRMIMTGTPDGDDARIKMKMWMKTAHPRGHIYDIDIGMYHHHQRPQGQKDFDAFQDALLNVCCDSSHPVGSVCSVQQCVQPVVPDDQDRRGGDGRDMTGGDDDD

Nearest PDB structures (foldseek):
  3mqi-assembly2_C-2  TM=9.155E-01  e=6.140E-06  Homo sapiens
  3n50-assembly1_B  TM=8.549E-01  e=8.920E-06  Homo sapiens
  3n50-assembly4_E-2  TM=8.509E-01  e=1.165E-05  Homo sapiens
  3mlp-assembly1_A  TM=8.768E-01  e=1.986E-05  Mus musculus
  3mlp-assembly2_F  TM=8.306E-01  e=6.089E-05  Mus musculus